Protein AF-A0A1Y2BLH7-F1 (afdb_monomer_lite)

Radius of gyration: 33.35 Å; chains: 1; bounding box: 72×99×75 Å

Organism: NCBI:txid71784

Structure (mmCIF, N/CA/C/O backbone):
data_AF-A0A1Y2BLH7-F1
#
_entry.id   AF-A0A1Y2BLH7-F1
#
loop_
_atom_site.group_PDB
_atom_site.id
_atom_site.type_symbol
_atom_site.label_atom_id
_atom_site.label_alt_id
_atom_site.label_comp_id
_atom_site.label_asym_id
_atom_site.label_entity_id
_atom_site.label_seq_id
_atom_site.pdbx_PDB_ins_code
_atom_site.Cartn_x
_atom_site.Cartn_y
_atom_site.Cartn_z
_atom_site.occupancy
_atom_site.B_iso_or_equiv
_atom_site.auth_seq_id
_atom_site.auth_comp_id
_atom_site.auth_asym_id
_atom_site.auth_atom_id
_atom_site.pdbx_PDB_model_num
ATOM 1 N N . MET A 1 1 ? -7.286 36.499 13.412 1.00 43.69 1 MET A N 1
ATOM 2 C CA . MET A 1 1 ? -6.528 35.939 12.270 1.00 43.69 1 MET A CA 1
ATOM 3 C C . MET A 1 1 ? -6.508 34.423 12.414 1.00 43.69 1 MET A C 1
ATOM 5 O O . MET A 1 1 ? -5.901 33.928 13.351 1.00 43.69 1 MET A O 1
ATOM 9 N N . SER A 1 2 ? -7.272 33.711 11.579 1.00 40.91 2 SER A N 1
ATOM 10 C CA . SER A 1 2 ? -7.462 32.253 11.660 1.00 40.91 2 SER A CA 1
ATOM 11 C C . SER A 1 2 ? -6.261 31.534 11.043 1.00 40.91 2 SER A C 1
ATOM 13 O O . SER A 1 2 ? -5.940 31.765 9.877 1.00 40.91 2 SER A O 1
ATOM 15 N N . THR A 1 3 ? -5.560 30.713 11.823 1.00 46.78 3 THR A N 1
ATOM 16 C CA . THR A 1 3 ? -4.447 29.905 11.320 1.00 46.78 3 THR A CA 1
ATOM 17 C C . THR A 1 3 ? -5.010 28.689 10.580 1.00 46.78 3 THR A C 1
ATOM 19 O O . THR A 1 3 ? -5.785 27.923 11.155 1.00 46.78 3 THR A O 1
ATOM 22 N N . PRO A 1 4 ? -4.659 28.466 9.302 1.00 46.09 4 PRO A N 1
ATOM 23 C CA . PRO A 1 4 ? -5.121 27.279 8.602 1.00 46.09 4 PRO A CA 1
ATOM 24 C C . PRO A 1 4 ? -4.516 26.026 9.249 1.00 46.09 4 PRO A C 1
ATOM 26 O O . PRO A 1 4 ? -3.299 25.863 9.366 1.00 46.09 4 PRO A O 1
ATOM 29 N N . THR A 1 5 ? -5.402 25.135 9.679 1.00 47.59 5 THR A N 1
ATOM 30 C CA . THR A 1 5 ? -5.126 23.840 10.299 1.00 47.59 5 THR A CA 1
ATOM 31 C C . THR A 1 5 ? -4.219 23.001 9.388 1.00 47.59 5 THR A C 1
ATOM 33 O O . THR A 1 5 ? -4.486 22.853 8.193 1.00 47.59 5 THR A O 1
ATOM 36 N N . LYS A 1 6 ? -3.164 22.393 9.957 1.00 50.38 6 LYS A N 1
ATOM 37 C CA . LYS A 1 6 ? -2.120 21.586 9.274 1.00 50.38 6 LYS A CA 1
ATOM 38 C C . LYS A 1 6 ? -2.634 20.499 8.305 1.00 50.38 6 LYS A C 1
ATOM 40 O O . LYS A 1 6 ? -1.870 20.019 7.473 1.00 50.38 6 LYS A O 1
ATOM 45 N N . PHE A 1 7 ? -3.914 20.136 8.362 1.00 49.47 7 PHE A N 1
ATOM 46 C CA . PHE A 1 7 ? -4.555 19.165 7.471 1.00 49.47 7 PHE A CA 1
ATOM 47 C C . PHE A 1 7 ? -4.750 19.654 6.026 1.00 49.47 7 PHE A C 1
ATOM 49 O O . PHE A 1 7 ? -4.761 18.836 5.107 1.00 49.47 7 PHE A O 1
ATOM 56 N N . HIS A 1 8 ? -4.837 20.966 5.780 1.00 42.81 8 HIS A N 1
ATOM 57 C CA . HIS A 1 8 ? -5.024 21.484 4.414 1.00 42.81 8 HIS A CA 1
ATOM 58 C C . HIS A 1 8 ? -3.769 21.369 3.530 1.00 42.81 8 HIS A C 1
ATOM 60 O O . HIS A 1 8 ? -3.881 21.303 2.307 1.00 42.81 8 HIS A O 1
ATOM 66 N N . LEU A 1 9 ? -2.578 21.249 4.127 1.00 42.50 9 LEU A N 1
ATOM 67 C CA . LEU A 1 9 ? -1.305 21.109 3.403 1.00 42.50 9 LEU A CA 1
ATOM 68 C C . LEU A 1 9 ? -1.073 19.710 2.804 1.00 42.50 9 LEU A C 1
ATOM 70 O O . LEU A 1 9 ? -0.203 19.546 1.950 1.00 42.50 9 LEU A O 1
ATOM 74 N N . LEU A 1 10 ? -1.858 18.704 3.206 1.00 49.09 10 LEU A N 1
ATOM 75 C CA . LEU A 1 10 ? -1.817 17.365 2.605 1.00 49.09 10 LEU A CA 1
ATOM 76 C C . LEU A 1 10 ? -2.679 17.274 1.336 1.00 49.09 10 LEU A C 1
ATOM 78 O O . LEU A 1 10 ? -2.347 16.512 0.428 1.00 49.09 10 LEU A O 1
ATOM 82 N N . LYS A 1 11 ? -3.732 18.098 1.222 1.00 47.22 11 LYS A N 1
ATOM 83 C CA . LYS A 1 11 ? -4.627 18.116 0.052 1.00 47.22 11 LYS A CA 1
ATOM 84 C C . LYS A 1 11 ? -3.954 18.667 -1.210 1.00 47.22 11 LYS A C 1
ATOM 86 O O . LYS A 1 11 ? -4.303 18.246 -2.303 1.00 47.22 11 LYS A O 1
ATOM 91 N N . THR A 1 12 ? -2.961 19.550 -1.100 1.00 44.16 12 THR A N 1
ATOM 92 C CA . THR A 1 12 ? -2.381 20.249 -2.267 1.00 44.16 12 THR A CA 1
ATOM 93 C C . THR A 1 12 ? -1.172 19.562 -2.908 1.00 44.16 12 THR A C 1
ATOM 95 O O . THR A 1 12 ? -0.835 19.884 -4.045 1.00 44.16 12 THR A O 1
ATOM 98 N N . ARG A 1 13 ? -0.537 18.574 -2.257 1.00 43.53 13 ARG 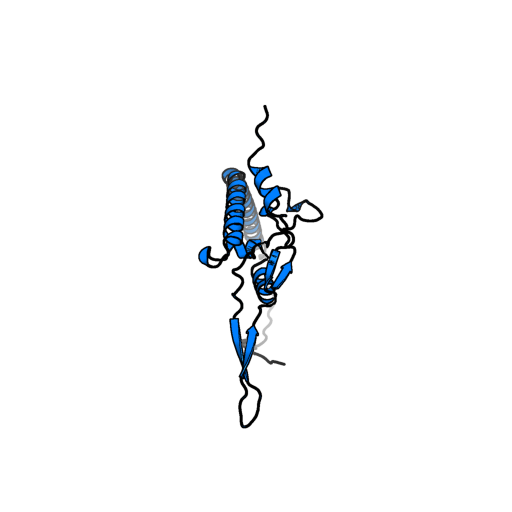A N 1
ATOM 99 C CA . ARG A 1 13 ? 0.593 17.817 -2.848 1.00 43.53 13 ARG A CA 1
ATOM 100 C C . ARG A 1 13 ? 0.248 16.421 -3.364 1.00 43.53 13 ARG A C 1
ATOM 102 O O . ARG A 1 13 ? 1.063 15.843 -4.075 1.00 43.53 13 ARG A O 1
ATOM 109 N N . LEU A 1 14 ? -0.943 15.900 -3.073 1.00 47.66 14 LEU A N 1
ATOM 110 C CA . LEU A 1 14 ? -1.395 14.610 -3.609 1.00 47.66 14 LEU A CA 1
ATOM 111 C C . LEU A 1 14 ? -1.884 14.695 -5.070 1.00 47.66 14 LEU A C 1
ATOM 113 O O . LEU A 1 14 ? -1.959 13.670 -5.738 1.00 47.66 14 LEU A O 1
ATOM 117 N N . PHE A 1 15 ? -2.143 15.903 -5.592 1.00 46.47 15 PHE A N 1
ATOM 118 C CA . PHE A 1 15 ? -2.690 16.123 -6.943 1.00 46.47 15 PHE A CA 1
ATOM 119 C C . PHE A 1 15 ? -1.751 16.878 -7.907 1.00 46.47 15 PHE A C 1
ATOM 121 O O . PHE A 1 15 ? -2.161 17.252 -9.005 1.00 46.47 15 PHE A O 1
ATOM 128 N N . ALA A 1 16 ? -0.484 17.108 -7.542 1.00 40.91 16 ALA A N 1
ATOM 129 C CA . ALA A 1 16 ? 0.470 17.776 -8.430 1.00 40.91 16 ALA A CA 1
ATOM 130 C C . ALA A 1 16 ? 0.890 16.857 -9.597 1.00 40.91 16 ALA A C 1
ATOM 132 O O . ALA A 1 16 ? 1.229 15.690 -9.408 1.00 40.91 16 ALA A O 1
ATOM 133 N N . LYS A 1 17 ? 0.908 17.407 -10.819 1.00 42.06 17 LYS A N 1
ATOM 134 C CA . LYS A 1 17 ? 1.161 16.754 -12.126 1.00 42.06 17 LYS A CA 1
ATOM 135 C C . LYS A 1 17 ? 2.604 16.227 -12.323 1.00 42.06 17 LYS A C 1
ATOM 137 O O . LYS A 1 17 ? 3.076 16.113 -13.450 1.00 42.06 17 LYS A O 1
ATOM 142 N N . GLY A 1 18 ? 3.307 15.880 -11.247 1.00 44.97 18 GLY A N 1
ATOM 143 C CA . GLY A 1 18 ? 4.659 15.327 -11.246 1.00 44.97 18 GLY A CA 1
ATOM 144 C C . GLY A 1 18 ? 4.712 14.049 -10.416 1.00 44.97 18 GLY A C 1
ATOM 145 O O . GLY A 1 18 ? 4.744 14.115 -9.198 1.00 44.97 18 GLY A O 1
ATOM 146 N N . SER A 1 19 ? 4.704 12.895 -11.093 1.00 44.56 19 SER A N 1
ATOM 147 C CA . SER A 1 19 ? 4.956 11.553 -10.544 1.00 44.56 19 SER A CA 1
ATOM 148 C C . SER A 1 19 ? 4.358 11.278 -9.154 1.00 44.56 19 SER A C 1
ATOM 150 O O . SER A 1 19 ? 5.073 11.336 -8.157 1.00 44.56 19 SER A O 1
ATOM 152 N N . THR A 1 20 ? 3.096 10.838 -9.088 1.00 61.59 20 THR A N 1
ATOM 153 C CA . THR A 1 20 ? 2.619 10.097 -7.912 1.00 61.59 20 THR A CA 1
ATOM 154 C C . THR A 1 20 ? 3.562 8.913 -7.683 1.00 61.59 20 THR A C 1
ATOM 156 O O . THR A 1 20 ? 3.687 8.019 -8.522 1.00 61.59 20 THR A O 1
ATOM 159 N N . GLU A 1 21 ? 4.351 8.958 -6.613 1.00 76.06 21 GLU A N 1
ATOM 160 C CA . GLU A 1 21 ? 5.212 7.841 -6.237 1.00 76.06 21 GLU A CA 1
ATOM 161 C C . GLU A 1 21 ? 4.332 6.612 -5.988 1.00 76.06 21 GLU A C 1
ATOM 163 O O . GLU A 1 21 ? 3.225 6.721 -5.460 1.00 76.06 21 GLU A O 1
ATOM 168 N N . GLY A 1 22 ? 4.789 5.434 -6.415 1.00 86.62 22 GLY A N 1
ATOM 169 C CA . GLY A 1 22 ? 4.043 4.212 -6.138 1.00 86.62 22 GLY A CA 1
ATOM 170 C C . GLY A 1 22 ? 4.087 3.865 -4.660 1.00 86.62 22 GLY A C 1
ATOM 171 O O . GLY A 1 22 ? 5.023 4.256 -3.972 1.00 86.62 22 GLY A O 1
ATOM 172 N N . VAL A 1 23 ? 3.095 3.136 -4.153 1.00 90.69 23 VAL A N 1
ATOM 173 C CA . VAL A 1 23 ? 3.055 2.715 -2.737 1.00 90.69 23 VAL A CA 1
ATOM 174 C C . VAL A 1 23 ? 4.139 1.678 -2.439 1.00 90.69 23 VAL A C 1
ATOM 176 O O . VAL A 1 23 ? 4.805 1.724 -1.403 1.00 90.69 23 VAL A O 1
ATOM 179 N N . LEU A 1 24 ? 4.355 0.777 -3.392 1.00 92.12 24 LEU A N 1
ATOM 180 C CA . LEU A 1 24 ? 5.450 -0.179 -3.379 1.00 92.12 24 LEU A CA 1
ATOM 181 C C . LEU A 1 24 ? 6.616 0.334 -4.239 1.00 92.12 24 LEU A C 1
ATOM 183 O O . LEU A 1 24 ? 6.391 1.062 -5.213 1.00 92.12 24 LEU A O 1
ATOM 187 N N . PRO A 1 25 ? 7.868 -0.030 -3.908 1.00 91.81 25 PRO A N 1
ATOM 188 C CA . PRO A 1 25 ? 9.028 0.335 -4.706 1.00 91.81 25 PRO A CA 1
ATOM 189 C C . PRO A 1 25 ? 8.905 -0.187 -6.141 1.00 91.81 25 PRO A C 1
ATOM 191 O O . PRO A 1 25 ? 8.904 -1.392 -6.395 1.00 91.81 25 PRO A O 1
ATOM 194 N N . ILE A 1 26 ? 8.835 0.733 -7.102 1.00 89.94 26 ILE A N 1
ATOM 195 C CA . ILE A 1 26 ? 8.810 0.380 -8.520 1.00 89.94 26 ILE A CA 1
ATOM 196 C C . ILE A 1 26 ? 10.237 -0.016 -8.937 1.00 89.94 26 ILE A C 1
ATOM 198 O O . ILE A 1 26 ? 11.166 0.782 -8.772 1.00 89.94 26 ILE A O 1
ATOM 202 N N . PRO A 1 27 ? 10.449 -1.222 -9.493 1.00 88.62 27 PRO A N 1
ATOM 203 C CA . PRO A 1 27 ? 11.768 -1.658 -9.919 1.00 88.62 27 PRO A CA 1
ATOM 204 C C . PRO A 1 27 ? 12.299 -0.762 -11.040 1.00 88.62 27 PRO A C 1
ATOM 206 O O . PRO A 1 27 ? 11.567 -0.343 -11.940 1.00 88.62 27 PRO A O 1
ATOM 209 N N . ARG A 1 28 ? 13.607 -0.498 -11.003 1.00 89.62 28 ARG A N 1
ATOM 210 C CA . ARG A 1 28 ? 14.288 0.288 -12.037 1.00 89.62 28 ARG A CA 1
ATOM 211 C C . ARG A 1 28 ? 14.251 -0.439 -13.383 1.00 89.62 28 ARG A C 1
ATOM 213 O O . ARG A 1 28 ? 14.265 -1.669 -13.443 1.00 89.62 28 ARG A O 1
ATOM 220 N N . ILE A 1 29 ? 14.248 0.340 -14.465 1.00 91.94 29 ILE A N 1
ATOM 221 C CA . ILE A 1 29 ? 14.358 -0.180 -15.833 1.00 91.94 29 ILE A CA 1
ATOM 222 C C . ILE A 1 29 ? 15.684 -0.932 -15.954 1.00 91.94 29 ILE A C 1
ATOM 224 O O . ILE A 1 29 ? 16.747 -0.361 -15.711 1.00 91.94 29 ILE A O 1
ATOM 228 N N . LYS A 1 30 ? 15.621 -2.205 -16.348 1.00 92.62 30 LYS A N 1
ATOM 229 C CA . LYS A 1 30 ? 16.814 -3.033 -16.545 1.00 92.62 30 LYS A CA 1
ATOM 230 C C . LYS A 1 30 ? 17.263 -2.929 -17.997 1.00 92.62 30 LYS A C 1
ATOM 232 O O . LYS A 1 30 ? 16.460 -3.120 -18.910 1.00 92.62 30 LYS A O 1
ATOM 237 N N . ALA A 1 31 ? 18.533 -2.624 -18.224 1.00 94.38 31 ALA A N 1
ATOM 238 C CA . ALA A 1 31 ? 19.129 -2.745 -19.549 1.00 94.38 31 ALA A CA 1
ATOM 239 C C . ALA A 1 31 ? 19.523 -4.205 -19.799 1.00 94.38 31 ALA A C 1
ATOM 241 O O . ALA A 1 31 ? 19.882 -4.931 -18.876 1.00 94.38 31 ALA A O 1
ATOM 242 N N . GLY A 1 32 ? 19.445 -4.640 -21.049 1.00 94.81 32 GLY A N 1
ATOM 243 C CA . GLY A 1 32 ? 19.911 -5.957 -21.453 1.00 94.81 32 GLY A CA 1
ATOM 244 C C . GLY A 1 32 ? 20.120 -6.018 -22.954 1.00 94.81 32 GLY A C 1
ATOM 245 O O . GLY A 1 32 ? 19.948 -5.026 -23.657 1.00 94.81 32 GLY A O 1
ATOM 246 N N . PHE A 1 33 ? 20.450 -7.199 -23.457 1.00 95.00 33 PHE A N 1
ATOM 247 C CA . PHE A 1 33 ? 20.585 -7.436 -24.889 1.00 95.00 33 PHE A CA 1
ATOM 248 C C . PHE A 1 33 ? 19.522 -8.428 -25.353 1.00 95.00 33 PHE A C 1
ATOM 250 O O . PHE A 1 33 ? 19.113 -9.323 -24.604 1.00 95.00 33 PHE A O 1
ATOM 257 N N . LYS A 1 34 ? 18.994 -8.219 -26.557 1.00 92.62 34 LYS A N 1
ATOM 258 C CA . LYS A 1 34 ? 18.233 -9.219 -27.302 1.00 92.62 34 LYS A CA 1
ATOM 259 C C . LYS A 1 34 ? 19.232 -9.900 -28.226 1.00 92.62 34 LYS A C 1
ATOM 261 O O . LYS A 1 34 ? 19.915 -9.212 -28.979 1.00 92.62 34 LYS A O 1
ATOM 266 N N . THR A 1 35 ? 19.321 -11.217 -28.130 1.00 92.06 35 THR A N 1
ATOM 267 C CA . THR A 1 35 ? 20.153 -12.030 -29.016 1.00 92.06 35 THR A CA 1
ATOM 268 C C . THR A 1 35 ? 19.242 -12.619 -30.081 1.00 92.06 35 THR A C 1
ATOM 270 O O . THR A 1 35 ? 18.218 -13.217 -29.738 1.00 92.06 35 THR A O 1
ATOM 273 N N . ALA A 1 36 ? 19.560 -12.395 -31.355 1.00 87.81 36 ALA A N 1
ATOM 274 C CA . ALA A 1 36 ? 18.886 -13.094 -32.444 1.00 87.81 36 ALA A CA 1
ATOM 275 C C . ALA A 1 36 ? 19.246 -14.591 -32.406 1.00 87.81 36 ALA A C 1
ATOM 277 O O . ALA A 1 36 ? 20.346 -14.948 -31.987 1.00 87.81 36 ALA A O 1
ATOM 278 N N . ARG A 1 37 ? 18.311 -15.464 -32.800 1.00 86.38 37 ARG A N 1
ATOM 279 C CA . ARG A 1 37 ? 18.594 -16.900 -32.954 1.00 86.38 37 ARG A CA 1
ATOM 280 C C . ARG A 1 37 ? 19.317 -17.110 -34.291 1.00 86.38 37 ARG A C 1
ATOM 282 O O . ARG A 1 37 ? 18.825 -16.612 -35.298 1.00 86.38 37 ARG A O 1
ATOM 289 N N . GLY A 1 38 ? 20.452 -17.809 -34.281 1.00 83.75 38 GLY A N 1
ATOM 290 C CA . GLY A 1 38 ? 21.260 -18.131 -35.466 1.00 83.75 38 GLY A CA 1
ATOM 291 C C . GLY A 1 38 ? 22.732 -18.393 -35.119 1.00 83.75 38 GLY A C 1
ATOM 292 O O . GLY A 1 38 ? 23.136 -18.162 -33.977 1.00 83.75 38 GLY A O 1
ATOM 293 N N . ASP A 1 39 ? 23.515 -18.836 -36.107 1.00 78.25 39 ASP A N 1
ATOM 294 C CA . ASP A 1 39 ? 24.926 -19.247 -35.948 1.00 78.25 39 ASP A CA 1
ATOM 295 C C . ASP A 1 39 ? 25.856 -18.089 -35.546 1.00 78.25 39 ASP A C 1
ATOM 297 O O . ASP A 1 39 ? 26.844 -18.283 -34.840 1.00 78.25 39 ASP A O 1
ATOM 301 N N . PHE A 1 40 ? 25.492 -16.856 -35.918 1.00 83.88 40 PHE A N 1
ATOM 302 C CA . PHE A 1 40 ? 26.171 -15.625 -35.508 1.00 83.88 40 PHE A CA 1
ATOM 303 C C . PHE A 1 40 ? 25.230 -14.762 -34.649 1.00 83.88 40 PHE A C 1
ATOM 305 O O . PHE A 1 40 ? 24.424 -13.993 -35.182 1.00 83.88 40 PHE A O 1
ATOM 312 N N . PRO A 1 41 ? 25.286 -14.866 -33.309 1.00 85.62 41 PRO A N 1
ATOM 313 C CA . PRO A 1 41 ? 24.353 -14.175 -32.424 1.00 85.62 41 PRO A CA 1
ATOM 314 C C . PRO A 1 41 ? 24.603 -12.659 -32.390 1.00 85.62 41 PRO A C 1
ATOM 316 O O . PRO A 1 41 ? 25.388 -12.149 -31.587 1.00 85.62 41 PRO A O 1
ATOM 319 N N . ILE A 1 42 ? 23.875 -11.907 -33.221 1.00 93.00 42 ILE A N 1
ATOM 320 C CA . ILE A 1 42 ? 23.868 -10.439 -33.184 1.00 93.00 42 ILE A CA 1
ATOM 321 C C . ILE A 1 42 ? 23.150 -9.973 -31.910 1.00 93.00 42 ILE A C 1
ATOM 323 O O . ILE A 1 42 ? 21.994 -10.328 -31.649 1.00 93.00 42 ILE A O 1
ATOM 327 N N . LYS A 1 43 ? 23.845 -9.165 -31.099 1.00 94.69 43 LYS A N 1
ATOM 328 C CA . LYS A 1 43 ? 23.322 -8.595 -29.850 1.00 94.69 43 LYS A CA 1
ATOM 329 C C . LYS A 1 43 ? 22.824 -7.170 -30.077 1.00 94.69 43 LYS A C 1
ATOM 331 O O . LYS A 1 43 ? 23.604 -6.272 -30.376 1.00 94.69 43 LYS A O 1
ATOM 336 N N . THR A 1 44 ? 21.543 -6.929 -29.820 1.00 95.19 44 THR A N 1
ATOM 337 C CA . THR A 1 44 ? 20.944 -5.584 -29.867 1.00 95.19 44 THR A CA 1
ATOM 338 C C . THR A 1 44 ? 20.612 -5.105 -28.458 1.00 95.19 44 THR A C 1
ATOM 340 O O . THR A 1 44 ? 20.007 -5.841 -27.675 1.00 95.19 44 THR A O 1
ATOM 343 N N . LYS A 1 45 ? 20.983 -3.866 -28.109 1.00 95.25 45 LYS A N 1
ATOM 344 C CA . LYS A 1 45 ? 20.612 -3.257 -26.819 1.00 95.25 45 LYS A CA 1
ATOM 345 C C . LYS A 1 45 ? 19.085 -3.177 -26.699 1.00 95.25 45 LYS A C 1
ATOM 347 O O . LYS A 1 45 ? 18.407 -2.725 -27.614 1.00 95.25 45 LYS A O 1
ATOM 352 N N . ARG A 1 46 ? 18.542 -3.563 -25.545 1.00 94.44 46 ARG A N 1
ATOM 353 C CA . ARG A 1 46 ? 17.125 -3.413 -25.181 1.00 94.44 46 ARG A CA 1
ATOM 354 C C . ARG A 1 46 ? 16.970 -2.924 -23.744 1.00 94.44 46 ARG A C 1
ATOM 356 O O . ARG A 1 46 ? 17.890 -3.007 -22.931 1.00 94.44 46 ARG A O 1
ATOM 363 N N . LYS A 1 47 ? 15.776 -2.432 -23.422 1.00 95.12 47 LYS A N 1
ATOM 364 C CA . LYS A 1 47 ? 15.383 -2.027 -22.069 1.00 95.12 47 LYS A CA 1
ATOM 365 C C . LYS A 1 47 ? 14.140 -2.808 -21.655 1.00 95.12 47 LYS A C 1
ATOM 367 O O . LYS A 1 47 ? 13.174 -2.859 -22.407 1.00 95.12 47 LYS A O 1
ATOM 372 N N . TYR A 1 48 ? 14.159 -3.377 -20.458 1.00 93.50 48 TYR A N 1
ATOM 373 C CA . TYR A 1 48 ? 13.009 -4.017 -19.834 1.00 93.50 48 TYR A CA 1
ATOM 374 C C . TYR A 1 48 ? 12.324 -3.023 -18.910 1.00 93.50 48 TYR A C 1
ATOM 376 O O . TYR A 1 48 ? 12.883 -2.618 -17.885 1.00 93.50 48 TYR A O 1
ATOM 384 N N . ARG A 1 49 ? 11.117 -2.613 -19.296 1.00 91.94 49 ARG A N 1
ATOM 385 C CA . ARG A 1 49 ? 10.274 -1.720 -18.506 1.00 91.94 49 ARG A CA 1
ATOM 386 C C . ARG A 1 49 ? 9.228 -2.553 -17.762 1.00 91.94 49 ARG A C 1
ATOM 388 O O . ARG A 1 49 ? 8.584 -3.380 -18.403 1.00 91.94 49 ARG A O 1
ATOM 395 N N . PRO A 1 50 ? 9.059 -2.369 -16.443 1.00 91.25 50 PRO A N 1
ATOM 396 C CA . PRO A 1 50 ? 7.937 -2.978 -15.741 1.00 91.25 50 PRO A CA 1
ATOM 397 C C . PRO A 1 50 ? 6.618 -2.382 -16.249 1.00 91.25 50 PRO A C 1
ATOM 399 O O . PRO A 1 50 ? 6.564 -1.197 -16.584 1.00 91.25 50 PRO A O 1
ATOM 402 N N . HIS A 1 51 ? 5.562 -3.194 -16.280 1.00 93.06 51 HIS A N 1
ATOM 403 C CA . HIS A 1 51 ? 4.227 -2.721 -16.627 1.00 93.06 51 HIS A CA 1
ATOM 404 C C . HIS A 1 51 ? 3.638 -1.951 -15.440 1.00 93.06 51 HIS A C 1
ATOM 406 O O . HIS A 1 51 ? 3.384 -2.548 -14.393 1.00 93.06 51 HIS A O 1
ATOM 412 N N . ILE A 1 52 ? 3.516 -0.628 -15.580 1.00 91.62 52 ILE A N 1
ATOM 413 C CA . ILE A 1 52 ? 3.057 0.285 -14.529 1.00 91.62 52 ILE A CA 1
ATOM 414 C C . ILE A 1 52 ? 1.772 0.950 -14.999 1.00 91.62 52 ILE A C 1
ATOM 416 O O . ILE A 1 52 ? 1.764 1.585 -16.051 1.00 91.62 52 ILE A O 1
ATOM 420 N N . GLU A 1 53 ? 0.751 0.892 -14.158 1.00 91.88 53 GLU A N 1
ATOM 421 C CA . GLU A 1 53 ? -0.545 1.521 -14.385 1.00 91.88 53 GLU A CA 1
ATOM 422 C C . GLU A 1 53 ? -0.951 2.352 -13.161 1.00 91.88 53 GLU A C 1
ATOM 424 O O . GLU A 1 53 ? -0.257 2.371 -12.133 1.00 91.88 53 GLU A O 1
ATOM 429 N N . ARG A 1 54 ? -2.036 3.115 -13.304 1.00 91.69 54 ARG A N 1
ATOM 430 C CA . ARG A 1 54 ? -2.624 3.920 -12.232 1.00 91.69 54 ARG A CA 1
ATOM 431 C C . ARG A 1 54 ? -3.925 3.274 -11.798 1.00 91.69 54 ARG A C 1
ATOM 433 O O . ARG A 1 54 ? -4.770 3.009 -12.642 1.00 91.69 54 ARG A O 1
ATOM 440 N N . PHE A 1 55 ? -4.066 3.086 -10.496 1.00 90.69 55 PHE A N 1
ATOM 441 C CA . PHE A 1 55 ? -5.250 2.492 -9.896 1.00 90.69 55 PHE A CA 1
ATOM 442 C C . PHE A 1 55 ? -5.808 3.421 -8.829 1.00 90.69 55 PHE A C 1
ATOM 444 O O . PHE A 1 55 ? -5.049 4.060 -8.090 1.00 90.69 55 PHE A O 1
ATOM 451 N N . ASP A 1 56 ? -7.131 3.457 -8.758 1.00 91.19 56 ASP A N 1
ATOM 452 C CA . ASP A 1 56 ? -7.872 4.148 -7.716 1.00 91.19 56 ASP A CA 1
ATOM 453 C C . ASP A 1 56 ? -8.245 3.115 -6.653 1.00 91.19 56 ASP A C 1
ATOM 455 O O . ASP A 1 56 ? -8.829 2.080 -6.972 1.00 91.19 56 ASP A O 1
ATOM 459 N N . TRP A 1 57 ? -7.859 3.364 -5.400 1.00 91.19 57 TRP A N 1
ATOM 460 C CA . TRP A 1 57 ? -8.064 2.406 -4.311 1.00 91.19 57 TRP A CA 1
ATOM 461 C C . TRP A 1 57 ? -9.064 2.932 -3.292 1.00 91.19 57 TRP A C 1
ATOM 463 O O . TRP A 1 57 ? -8.856 4.044 -2.797 1.00 91.19 57 TRP A O 1
ATOM 473 N N . PRO A 1 58 ? -10.099 2.148 -2.937 1.00 91.50 58 PRO A N 1
ATOM 474 C CA . PRO A 1 58 ? -10.972 2.483 -1.824 1.00 91.50 58 PRO A CA 1
ATOM 475 C C . PRO A 1 58 ? -10.183 2.493 -0.518 1.00 91.50 58 PRO A C 1
ATOM 477 O O . PRO A 1 58 ? -9.264 1.690 -0.322 1.00 91.50 58 PRO A O 1
ATOM 480 N N . VAL A 1 59 ? -10.544 3.424 0.356 1.00 90.06 59 VAL A N 1
ATOM 481 C CA . VAL A 1 59 ? -9.964 3.562 1.688 1.00 90.06 59 VAL A CA 1
ATOM 482 C C . VAL A 1 59 ? -11.060 3.686 2.728 1.00 90.06 59 VAL A C 1
ATOM 484 O O . VAL A 1 59 ? -12.051 4.371 2.498 1.00 90.06 59 VAL A O 1
ATOM 487 N N . THR A 1 60 ? -10.872 3.039 3.874 1.00 90.56 60 THR A N 1
ATOM 488 C CA . THR A 1 60 ? -11.790 3.138 5.008 1.00 90.56 60 THR A CA 1
ATOM 489 C C . THR A 1 60 ? -11.141 3.985 6.090 1.00 90.56 60 THR A C 1
ATOM 491 O O . THR A 1 60 ? -11.560 5.114 6.321 1.00 90.56 60 THR A O 1
ATOM 494 N N . VAL A 1 61 ? -10.032 3.523 6.665 1.00 88.81 61 VAL A N 1
ATOM 495 C CA . VAL A 1 61 ? -9.358 4.208 7.778 1.00 88.81 61 VAL A CA 1
ATOM 496 C C . VAL A 1 61 ? -8.854 5.586 7.353 1.00 88.81 61 VAL A C 1
ATOM 498 O O . VAL A 1 61 ? -9.106 6.578 8.036 1.00 88.81 61 VAL A O 1
ATOM 501 N N . LEU A 1 62 ? -8.206 5.669 6.186 1.00 86.69 62 LEU A N 1
ATOM 502 C CA . LEU A 1 62 ? -7.715 6.928 5.619 1.00 86.69 62 LEU A CA 1
ATOM 503 C C . LEU A 1 62 ? -8.832 7.901 5.248 1.00 86.69 62 LEU A C 1
ATOM 505 O O . LEU A 1 62 ? -8.585 9.108 5.198 1.00 86.69 62 LEU A O 1
ATOM 509 N N . GLY A 1 63 ? -10.046 7.398 5.021 1.00 82.94 63 GLY A N 1
ATOM 510 C CA . GLY A 1 63 ? -11.224 8.217 4.758 1.00 82.94 63 GLY A CA 1
ATOM 511 C C . GLY A 1 63 ? -11.749 8.964 5.990 1.00 82.94 63 GLY A C 1
ATOM 512 O O . GLY A 1 63 ? -12.479 9.938 5.820 1.00 82.94 63 GLY A O 1
ATOM 513 N N . GLY A 1 64 ? -11.341 8.572 7.205 1.00 80.94 64 GLY A N 1
ATOM 514 C CA . GLY A 1 64 ? -11.846 9.126 8.466 1.00 80.94 64 GLY A CA 1
ATOM 515 C C . GLY A 1 64 ? -13.016 8.330 9.053 1.00 80.94 64 GLY A C 1
ATOM 516 O O . GLY A 1 64 ? -13.378 7.279 8.535 1.00 80.94 64 GLY A O 1
ATOM 517 N N . GLU A 1 65 ? -13.588 8.826 10.153 1.00 76.50 65 GLU A N 1
ATOM 518 C CA . GLU A 1 65 ? -14.674 8.158 10.896 1.00 76.50 65 GLU A CA 1
ATOM 519 C C . GLU A 1 65 ? -15.908 7.901 10.018 1.00 76.50 65 GLU A C 1
ATOM 521 O O . GLU A 1 65 ? -16.426 6.789 9.997 1.00 76.50 65 GLU A O 1
ATOM 526 N N . ASP A 1 66 ? -16.279 8.873 9.182 1.00 78.06 66 ASP A N 1
ATOM 527 C CA . ASP A 1 66 ? -17.466 8.794 8.319 1.00 78.06 66 ASP A CA 1
ATOM 528 C C . ASP A 1 66 ? -17.222 8.041 6.995 1.00 78.06 66 ASP A C 1
ATOM 530 O O . ASP A 1 66 ? -18.050 8.081 6.085 1.00 78.06 66 ASP A O 1
ATOM 534 N N . ALA A 1 67 ? -16.058 7.413 6.807 1.00 79.50 67 ALA A N 1
ATOM 535 C CA . ALA A 1 67 ? -15.679 6.841 5.512 1.00 79.50 67 ALA A CA 1
ATOM 536 C C . ALA A 1 67 ? -16.565 5.671 5.071 1.00 79.50 67 ALA A C 1
ATOM 538 O O . ALA A 1 67 ? -16.738 5.455 3.872 1.00 79.50 67 ALA A O 1
ATOM 539 N N . LEU A 1 68 ? -17.091 4.906 6.030 1.00 78.06 68 LEU A N 1
ATOM 540 C CA . LEU A 1 68 ? -17.941 3.745 5.759 1.00 78.06 68 LEU A CA 1
ATOM 541 C C . LEU A 1 68 ? -19.350 4.149 5.312 1.00 78.06 68 LEU A C 1
ATOM 543 O O . LEU A 1 68 ? -19.963 3.422 4.533 1.00 78.06 68 LEU A O 1
ATOM 547 N N . ASP A 1 69 ? -19.818 5.318 5.747 1.00 82.69 69 ASP A N 1
ATOM 548 C CA . ASP A 1 69 ? -21.167 5.814 5.462 1.00 82.69 69 ASP A CA 1
ATOM 549 C C . ASP A 1 69 ? -21.222 6.672 4.185 1.00 82.69 69 ASP A C 1
ATOM 551 O O . ASP A 1 69 ? -22.296 6.981 3.663 1.00 82.69 69 ASP A O 1
ATOM 555 N N . GLN A 1 70 ? -20.063 7.050 3.637 1.00 79.38 70 GLN A N 1
ATOM 556 C CA . GLN A 1 70 ? -19.970 7.831 2.407 1.00 79.38 70 GLN A CA 1
ATOM 557 C C . GLN A 1 70 ? -20.188 6.964 1.160 1.00 79.38 70 GLN A C 1
ATOM 559 O O . GLN A 1 70 ? -19.436 6.029 0.882 1.00 79.38 70 GLN A O 1
ATOM 564 N N . VAL A 1 71 ? -21.177 7.344 0.344 1.00 82.06 71 VAL A N 1
ATOM 565 C CA . VAL A 1 71 ? -21.392 6.806 -1.007 1.00 82.06 71 VAL A CA 1
ATOM 566 C C . VAL A 1 71 ? -21.261 7.952 -2.021 1.00 82.06 71 VAL A C 1
ATOM 568 O O . VAL A 1 71 ? -22.087 8.865 -2.007 1.00 82.06 71 VAL A O 1
ATOM 571 N N . PRO A 1 72 ? -20.256 7.939 -2.919 1.00 80.62 72 PRO A N 1
ATOM 572 C CA . PRO A 1 72 ? -19.250 6.893 -3.112 1.00 80.62 72 PRO A CA 1
ATOM 573 C C . PRO A 1 72 ? -18.180 6.873 -2.008 1.00 80.62 72 PRO A C 1
ATOM 575 O O . PRO A 1 72 ? -17.787 7.921 -1.499 1.00 80.62 72 PRO A O 1
ATOM 578 N N . MET A 1 73 ? -17.670 5.673 -1.705 1.00 84.38 73 MET A N 1
ATOM 579 C CA . MET A 1 73 ? -16.598 5.474 -0.725 1.00 84.38 73 MET A CA 1
ATOM 580 C C . MET A 1 73 ? -15.370 6.319 -1.096 1.00 84.38 73 MET A C 1
ATOM 582 O O . MET A 1 73 ? -15.023 6.393 -2.283 1.00 84.38 73 MET A O 1
ATOM 586 N N . PRO A 1 74 ? -14.682 6.943 -0.124 1.00 87.81 74 PRO A N 1
ATOM 587 C CA . PRO A 1 74 ? -13.474 7.699 -0.406 1.00 87.81 74 PRO A CA 1
ATOM 588 C C . PRO A 1 74 ? -12.402 6.811 -1.049 1.00 87.81 74 PRO A C 1
ATOM 590 O O . PRO A 1 74 ? -12.189 5.657 -0.675 1.00 87.81 74 PRO A O 1
ATOM 593 N N . GLN A 1 75 ? -11.715 7.367 -2.048 1.00 89.56 75 GLN A N 1
ATOM 594 C CA . GLN A 1 75 ? -10.686 6.666 -2.814 1.00 89.56 75 GLN A CA 1
ATOM 595 C C . GLN A 1 75 ? -9.411 7.496 -2.923 1.00 89.56 75 GLN A C 1
ATOM 597 O O . GLN A 1 75 ? -9.449 8.707 -3.166 1.00 89.56 75 GLN A O 1
ATOM 602 N N . ILE A 1 76 ? -8.262 6.827 -2.834 1.00 88.31 76 ILE A N 1
ATOM 603 C CA . ILE A 1 76 ? -6.979 7.411 -3.222 1.00 88.31 76 ILE A CA 1
ATOM 604 C C . ILE A 1 76 ? -6.834 7.254 -4.731 1.00 88.31 76 ILE A C 1
ATOM 606 O O . ILE A 1 76 ? -6.671 6.143 -5.237 1.00 88.31 76 ILE A O 1
ATOM 610 N N . LYS A 1 77 ? -6.871 8.382 -5.441 1.00 88.31 77 LYS A N 1
ATOM 61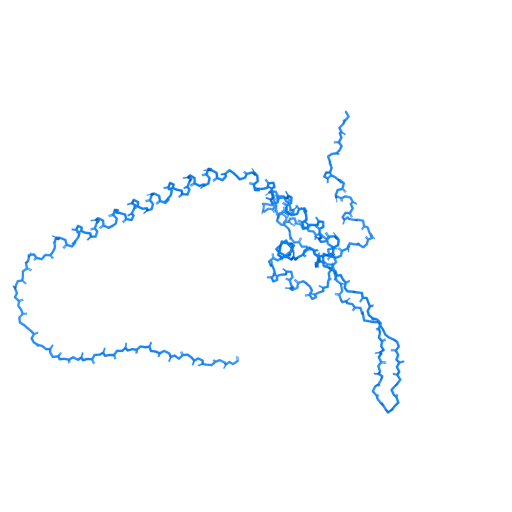1 C CA . LYS A 1 77 ? -6.829 8.416 -6.904 1.00 88.31 77 LYS A CA 1
ATOM 612 C C . LYS A 1 77 ? -5.408 8.341 -7.459 1.00 88.31 77 LYS A C 1
ATOM 614 O O . LYS A 1 77 ? -4.487 8.982 -6.951 1.00 88.31 77 LYS A O 1
ATOM 619 N N . GLY A 1 78 ? -5.247 7.629 -8.569 1.00 85.62 78 GLY A N 1
ATOM 620 C CA . GLY A 1 78 ? -4.076 7.694 -9.436 1.00 85.62 78 GLY A CA 1
ATOM 621 C C . GLY A 1 78 ? -2.803 7.097 -8.839 1.00 85.62 78 GLY A C 1
ATOM 622 O O . GLY A 1 78 ? -1.700 7.567 -9.157 1.00 85.62 78 GLY A O 1
ATOM 623 N N . VAL A 1 79 ? -2.930 6.075 -7.987 1.00 89.12 79 VAL A N 1
ATOM 624 C CA . VAL A 1 79 ? -1.784 5.411 -7.360 1.00 89.12 79 VAL A CA 1
ATOM 625 C C . VAL A 1 79 ? -1.037 4.595 -8.406 1.00 89.12 79 VAL A C 1
ATOM 627 O O . VAL A 1 79 ? -1.579 3.664 -8.999 1.00 89.12 79 VAL A O 1
ATOM 630 N N . ARG A 1 80 ? 0.236 4.931 -8.632 1.00 90.88 80 ARG A N 1
ATOM 631 C CA . ARG A 1 80 ? 1.086 4.199 -9.575 1.00 90.88 80 ARG A CA 1
ATOM 632 C C . ARG A 1 80 ? 1.545 2.880 -8.973 1.00 90.88 80 ARG A C 1
ATOM 634 O O . ARG A 1 80 ? 2.125 2.854 -7.893 1.00 90.88 80 ARG A O 1
ATOM 641 N N . MET A 1 81 ? 1.363 1.785 -9.694 1.00 91.44 81 MET A N 1
ATOM 642 C CA . MET A 1 81 ? 1.844 0.474 -9.258 1.00 91.44 81 MET A CA 1
ATOM 643 C C . MET A 1 81 ? 2.061 -0.459 -10.431 1.00 91.44 81 MET A C 1
ATOM 645 O O . MET A 1 81 ? 1.603 -0.206 -11.545 1.00 91.44 81 MET A O 1
ATOM 649 N N . ARG A 1 82 ? 2.795 -1.545 -10.182 1.00 93.69 82 ARG A N 1
ATOM 650 C CA . ARG A 1 82 ? 2.877 -2.617 -11.165 1.00 93.69 82 ARG A CA 1
ATOM 651 C C . ARG A 1 82 ? 1.583 -3.405 -11.155 1.00 93.69 82 ARG A C 1
ATOM 653 O O . ARG A 1 82 ? 1.065 -3.709 -10.086 1.00 93.69 82 ARG A O 1
ATOM 660 N N . VAL A 1 83 ? 1.155 -3.857 -12.325 1.00 92.06 83 VAL A N 1
ATOM 661 C CA . VAL A 1 83 ? -0.024 -4.731 -12.449 1.00 92.06 83 VAL A CA 1
ATOM 662 C C . VAL A 1 83 ? 0.126 -6.013 -11.614 1.00 92.06 83 VAL A C 1
ATOM 664 O O . VAL A 1 83 ? -0.830 -6.490 -11.015 1.00 92.06 83 VAL A O 1
ATOM 667 N N . GLY A 1 84 ? 1.348 -6.545 -11.485 1.00 91.62 84 GLY A N 1
ATOM 668 C CA . GLY A 1 84 ? 1.614 -7.698 -10.615 1.00 91.62 84 GLY A CA 1
ATOM 669 C C . GLY A 1 84 ? 1.428 -7.416 -9.118 1.00 91.62 84 GLY A C 1
ATOM 670 O O . GLY A 1 84 ? 1.094 -8.330 -8.370 1.00 91.62 84 GLY A O 1
ATOM 671 N N . ASP A 1 85 ? 1.607 -6.166 -8.685 1.00 92.94 85 ASP A N 1
ATOM 672 C CA . ASP A 1 85 ? 1.449 -5.778 -7.281 1.00 92.94 85 ASP A CA 1
ATOM 673 C C . ASP A 1 85 ? -0.028 -5.612 -6.895 1.00 92.94 85 ASP A C 1
ATOM 675 O O . ASP A 1 85 ? -0.369 -5.818 -5.734 1.00 92.94 85 ASP A O 1
ATOM 679 N N . VAL A 1 86 ? -0.913 -5.318 -7.856 1.00 93.81 86 VAL A N 1
ATOM 680 C CA . VAL A 1 86 ? -2.370 -5.209 -7.642 1.00 93.81 86 VAL A CA 1
ATOM 681 C C . VAL A 1 86 ? -2.914 -6.482 -6.996 1.00 93.81 86 VAL A C 1
ATOM 683 O O . VAL A 1 86 ? -3.516 -6.429 -5.929 1.00 93.81 86 VAL A O 1
ATOM 686 N N . LYS A 1 87 ? -2.576 -7.648 -7.559 1.00 93.06 87 LYS A N 1
ATOM 687 C CA . LYS A 1 87 ? -2.993 -8.957 -7.027 1.00 93.06 87 LYS A CA 1
ATOM 688 C C . LYS A 1 87 ? -2.474 -9.221 -5.612 1.00 93.06 87 LYS A C 1
ATOM 690 O O . LYS A 1 87 ? -3.106 -9.922 -4.826 1.00 93.06 87 LYS A O 1
ATOM 695 N N . VAL A 1 88 ? -1.293 -8.695 -5.285 1.00 92.88 88 VAL A N 1
ATOM 696 C CA . VAL A 1 88 ? -0.704 -8.825 -3.943 1.00 92.88 88 VAL A CA 1
ATOM 697 C C . VAL A 1 88 ? -1.452 -7.945 -2.946 1.00 92.88 88 VAL A C 1
ATOM 699 O O . VAL A 1 88 ? -1.672 -8.368 -1.814 1.00 92.88 88 VAL A O 1
ATOM 702 N N . ILE A 1 89 ? -1.843 -6.742 -3.365 1.00 94.44 89 ILE A N 1
ATOM 703 C CA . ILE A 1 89 ? -2.633 -5.807 -2.563 1.00 94.44 89 ILE A CA 1
ATOM 704 C C . ILE A 1 89 ? -4.019 -6.398 -2.287 1.00 94.44 89 ILE A C 1
ATOM 706 O O . ILE A 1 89 ? -4.420 -6.479 -1.131 1.00 94.44 89 ILE A O 1
ATOM 710 N N . GLU A 1 90 ? -4.705 -6.901 -3.312 1.00 93.88 90 GLU A N 1
ATOM 711 C CA . GLU A 1 90 ? -6.015 -7.553 -3.169 1.00 93.88 90 GLU A CA 1
ATOM 712 C C . GLU A 1 90 ? -5.955 -8.742 -2.206 1.00 93.88 90 GLU A C 1
ATOM 714 O O . GLU A 1 90 ? -6.745 -8.821 -1.269 1.00 93.88 90 GLU A O 1
ATOM 719 N N . ARG A 1 91 ? -4.948 -9.615 -2.351 1.00 95.19 91 ARG A N 1
ATOM 720 C CA . ARG A 1 91 ? -4.745 -10.758 -1.445 1.00 95.19 91 ARG A CA 1
ATOM 721 C C . ARG A 1 91 ? -4.540 -10.338 0.013 1.00 95.19 91 ARG A C 1
ATOM 723 O O . ARG A 1 91 ? -4.883 -11.088 0.918 1.00 95.19 91 ARG A O 1
ATOM 730 N N . LYS A 1 92 ? -3.957 -9.163 0.247 1.00 94.44 92 LYS A N 1
ATOM 731 C CA . LYS A 1 92 ? -3.723 -8.608 1.588 1.00 94.44 92 LYS A CA 1
ATOM 732 C C . LYS A 1 92 ? -4.930 -7.842 2.146 1.00 94.44 92 LYS A C 1
ATOM 734 O O . LYS A 1 92 ? -4.784 -7.176 3.167 1.00 94.44 92 LYS A O 1
ATOM 739 N N . GLY A 1 93 ? -6.093 -7.928 1.497 1.00 93.56 93 GLY A N 1
ATOM 740 C CA . GLY A 1 93 ? -7.302 -7.222 1.919 1.00 93.56 93 GLY A CA 1
ATOM 741 C C . GLY A 1 93 ? -7.323 -5.757 1.484 1.00 93.56 93 GLY A C 1
ATOM 742 O O . GLY A 1 93 ? -7.854 -4.909 2.192 1.00 93.56 93 GLY A O 1
ATOM 743 N N . GLY A 1 94 ? -6.709 -5.438 0.342 1.00 94.44 94 GLY A N 1
ATOM 744 C CA . GLY A 1 94 ? -6.684 -4.090 -0.216 1.00 94.44 94 GLY A CA 1
ATOM 745 C C . GLY A 1 94 ? -5.490 -3.251 0.239 1.00 94.44 94 GLY A C 1
ATOM 746 O O . GLY A 1 94 ? -4.529 -3.733 0.849 1.00 94.44 94 GLY A O 1
ATOM 747 N N . LEU A 1 95 ? -5.525 -1.965 -0.117 1.00 94.00 95 LEU A N 1
ATOM 748 C CA . LEU A 1 95 ? -4.390 -1.057 0.056 1.00 94.00 95 LEU A CA 1
ATOM 749 C C . LEU A 1 95 ? -4.016 -0.868 1.531 1.00 94.00 95 LEU A C 1
ATOM 751 O O . LEU A 1 95 ? -2.839 -0.934 1.886 1.00 94.00 95 LEU A O 1
ATOM 755 N N . GLU A 1 96 ? -5.006 -0.660 2.392 1.00 93.31 96 GLU A N 1
ATOM 756 C CA . GLU A 1 96 ? -4.787 -0.400 3.816 1.00 93.31 96 GLU A CA 1
ATOM 757 C C . GLU A 1 96 ? -4.330 -1.660 4.556 1.00 93.31 96 GLU A C 1
ATOM 759 O O . GLU A 1 96 ? -3.342 -1.610 5.291 1.00 93.31 96 GLU A O 1
ATOM 764 N N . GLY A 1 97 ? -4.939 -2.816 4.268 1.00 95.19 97 GLY A N 1
ATOM 765 C CA . GLY A 1 97 ? -4.486 -4.112 4.785 1.00 95.19 97 GLY A CA 1
ATOM 766 C C . GLY A 1 97 ? -3.042 -4.421 4.380 1.00 95.19 97 GLY A C 1
ATOM 767 O O . GLY A 1 97 ? -2.221 -4.864 5.194 1.00 95.19 97 GLY A O 1
ATOM 768 N N . MET A 1 98 ? -2.664 -4.077 3.145 1.00 95.75 98 MET A N 1
ATOM 769 C CA . MET A 1 98 ? -1.278 -4.167 2.700 1.00 95.75 98 MET A CA 1
ATOM 770 C C . MET A 1 98 ? -0.354 -3.214 3.476 1.00 95.75 98 MET A C 1
ATOM 772 O O . MET A 1 98 ? 0.749 -3.624 3.843 1.00 95.75 98 MET A O 1
ATOM 776 N N . LEU A 1 99 ? -0.767 -1.975 3.757 1.00 95.06 99 LEU A N 1
ATOM 777 C CA . LEU A 1 99 ? 0.055 -0.994 4.482 1.00 95.06 99 LEU A CA 1
ATOM 778 C C . LEU A 1 99 ? 0.286 -1.391 5.944 1.00 95.06 99 LEU A C 1
ATOM 780 O O . LEU A 1 99 ? 1.383 -1.178 6.463 1.00 95.06 99 LEU A O 1
ATOM 784 N N . VAL A 1 100 ? -0.712 -2.002 6.583 1.00 95.31 100 VAL A N 1
ATOM 785 C CA . VAL A 1 100 ? -0.619 -2.489 7.966 1.00 95.31 100 VAL A CA 1
ATOM 786 C C . VAL A 1 100 ? 0.265 -3.738 8.055 1.00 95.31 100 VAL A C 1
ATOM 788 O O . VAL A 1 100 ? 1.165 -3.794 8.894 1.00 95.31 100 VAL A O 1
ATOM 791 N N . SER A 1 101 ? 0.062 -4.711 7.160 1.00 94.94 101 SER A N 1
ATOM 792 C CA . SER A 1 101 ? 0.751 -6.015 7.195 1.00 94.94 101 SER A CA 1
ATOM 793 C C . SER A 1 101 ? 2.211 -5.983 6.728 1.00 94.94 101 SER A C 1
ATOM 795 O O . SER A 1 101 ? 3.012 -6.848 7.083 1.00 94.94 101 SER A O 1
ATOM 797 N N . THR A 1 102 ? 2.580 -5.018 5.888 1.00 94.44 102 THR A N 1
ATOM 798 C CA . THR A 1 102 ? 3.887 -5.000 5.216 1.00 94.44 102 THR A CA 1
ATOM 799 C C . THR A 1 102 ? 4.950 -4.307 6.073 1.00 94.44 102 THR A C 1
ATOM 801 O O . THR A 1 102 ? 4.668 -3.344 6.780 1.00 94.44 102 THR A O 1
ATOM 804 N N . ARG A 1 103 ? 6.213 -4.754 6.016 1.00 94.81 103 ARG A N 1
ATOM 805 C CA . ARG A 1 103 ? 7.329 -4.100 6.731 1.00 94.81 103 ARG A CA 1
ATOM 806 C C . ARG A 1 103 ? 7.600 -2.693 6.169 1.00 94.81 103 ARG A C 1
ATOM 808 O O . ARG A 1 103 ? 7.404 -2.473 4.971 1.00 94.81 103 ARG A O 1
ATOM 815 N N . PRO A 1 104 ? 8.052 -1.727 6.988 1.00 92.81 104 PRO A N 1
ATOM 816 C CA . PRO A 1 104 ? 8.212 -0.341 6.539 1.00 92.81 104 PRO A CA 1
ATOM 817 C C . PRO A 1 104 ? 9.308 -0.192 5.474 1.00 92.81 104 PRO A C 1
ATOM 819 O O . PRO A 1 104 ? 9.168 0.624 4.565 1.00 92.81 104 PRO A O 1
ATOM 822 N N . ASP A 1 105 ? 10.342 -1.032 5.523 1.00 94.75 105 ASP A N 1
ATOM 823 C CA . ASP A 1 105 ? 11.462 -1.002 4.571 1.00 94.75 105 ASP A CA 1
ATOM 824 C C . ASP A 1 105 ? 11.071 -1.484 3.172 1.00 94.75 105 ASP A C 1
ATOM 826 O O . ASP A 1 105 ? 11.648 -1.060 2.173 1.00 94.75 105 ASP A O 1
ATOM 830 N N . SER A 1 106 ? 10.048 -2.338 3.084 1.00 93.62 106 SER A N 1
ATOM 831 C CA . SER A 1 106 ? 9.499 -2.813 1.809 1.00 93.62 106 SER A CA 1
ATOM 832 C C . SER A 1 106 ? 8.529 -1.831 1.148 1.00 93.62 106 SER A C 1
ATOM 834 O O . SER A 1 106 ? 8.077 -2.083 0.033 1.00 93.62 106 SER A O 1
ATOM 836 N N . LEU A 1 107 ? 8.202 -0.721 1.812 1.00 94.19 107 LEU A N 1
ATOM 837 C CA . LEU A 1 107 ? 7.351 0.332 1.266 1.00 94.19 107 LEU A CA 1
ATOM 838 C C . LEU A 1 107 ? 8.200 1.440 0.640 1.00 94.19 107 LEU A C 1
ATOM 840 O O . LEU A 1 107 ? 9.324 1.721 1.064 1.00 94.19 107 LEU A O 1
ATOM 844 N N . SER A 1 108 ? 7.638 2.121 -0.356 1.00 93.44 108 SER A N 1
ATOM 845 C CA . SER A 1 108 ? 8.238 3.352 -0.869 1.00 93.44 108 SER A CA 1
ATOM 846 C C . SER A 1 108 ? 8.169 4.475 0.184 1.00 93.44 108 SER A C 1
ATOM 848 O O . SER A 1 108 ? 7.418 4.364 1.159 1.00 93.44 108 SER A O 1
ATOM 850 N N . PRO A 1 109 ? 8.891 5.598 0.008 1.00 91.94 109 PRO A N 1
ATOM 851 C CA . PRO A 1 109 ? 8.736 6.766 0.878 1.00 91.94 109 PRO A CA 1
ATOM 852 C C . PRO A 1 109 ? 7.283 7.251 0.974 1.00 91.94 109 PRO A C 1
ATOM 854 O O . PRO A 1 109 ? 6.819 7.589 2.063 1.00 91.94 109 PRO A O 1
ATOM 857 N N . PHE A 1 110 ? 6.548 7.235 -0.139 1.00 90.75 110 PHE A N 1
ATOM 858 C CA . PHE A 1 110 ? 5.120 7.532 -0.162 1.00 90.75 110 PHE A CA 1
ATOM 859 C C . PHE A 1 110 ? 4.288 6.503 0.614 1.00 90.75 110 PHE A C 1
ATOM 861 O O . PHE A 1 110 ? 3.488 6.884 1.467 1.00 90.75 110 PHE A O 1
ATOM 868 N N . GLY A 1 111 ? 4.529 5.206 0.403 1.00 93.06 111 GLY A N 1
ATOM 869 C CA . GLY A 1 111 ? 3.852 4.140 1.144 1.00 93.06 111 GLY A CA 1
ATOM 870 C C . GLY A 1 111 ? 4.097 4.222 2.654 1.00 93.06 111 GLY A C 1
ATOM 871 O O . GLY A 1 111 ? 3.168 4.053 3.439 1.00 93.06 111 GLY A O 1
ATOM 872 N N . ARG A 1 112 ? 5.318 4.571 3.082 1.00 94.25 112 ARG A N 1
ATOM 873 C CA . ARG A 1 112 ? 5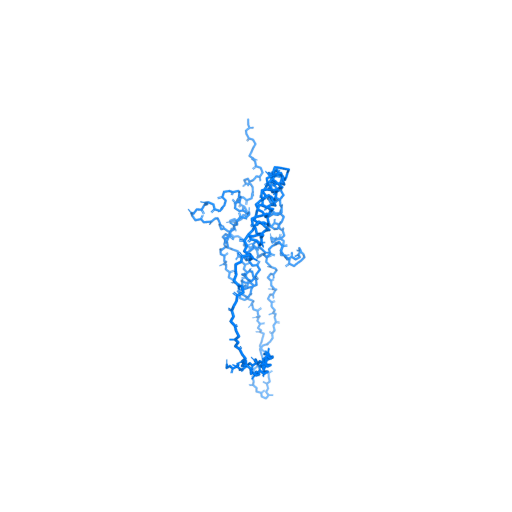.631 4.805 4.502 1.00 94.25 112 ARG A CA 1
ATOM 874 C C . ARG A 1 112 ? 4.831 5.966 5.087 1.00 94.25 112 ARG A C 1
ATOM 876 O O . ARG A 1 112 ? 4.289 5.823 6.175 1.00 94.25 112 ARG A O 1
ATOM 883 N N . LYS A 1 113 ? 4.705 7.081 4.359 1.00 92.69 113 LYS A N 1
ATOM 884 C CA . LYS A 1 113 ? 3.879 8.223 4.792 1.00 92.69 113 LYS A CA 1
ATOM 885 C C . LYS A 1 113 ? 2.410 7.832 4.951 1.00 92.69 113 LYS A C 1
ATOM 887 O O . LYS A 1 113 ? 1.805 8.185 5.960 1.00 92.69 113 LYS A O 1
ATOM 892 N N . LEU A 1 114 ? 1.857 7.078 3.998 1.00 92.50 114 LEU A N 1
ATOM 893 C CA . L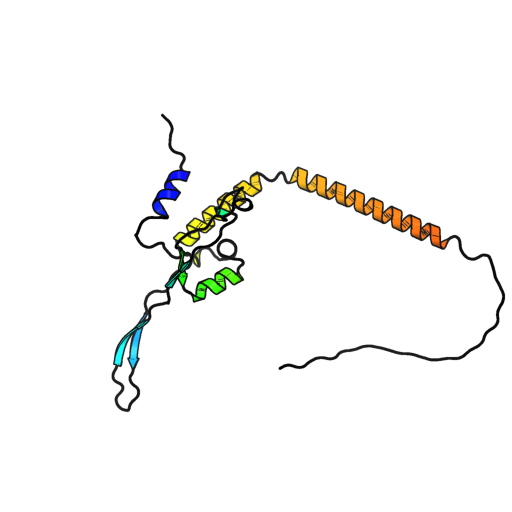EU A 1 114 ? 0.484 6.570 4.095 1.00 92.50 114 LEU A CA 1
ATOM 894 C C . LEU A 1 114 ? 0.307 5.648 5.300 1.00 92.50 114 LEU A C 1
ATOM 896 O O . LEU A 1 114 ? -0.663 5.777 6.037 1.00 92.50 114 LEU A O 1
ATOM 900 N N . ARG A 1 115 ? 1.273 4.763 5.548 1.00 94.50 115 ARG A N 1
ATOM 901 C CA . ARG A 1 115 ? 1.249 3.885 6.718 1.00 94.50 115 ARG A CA 1
ATOM 902 C C . ARG A 1 115 ? 1.242 4.668 8.032 1.00 94.50 115 ARG A C 1
ATOM 904 O O . ARG A 1 115 ? 0.476 4.335 8.929 1.00 94.50 115 ARG A O 1
ATOM 911 N N . THR A 1 116 ? 2.068 5.707 8.153 1.00 95.12 116 THR A N 1
ATOM 912 C CA . THR A 1 116 ? 2.062 6.577 9.339 1.00 95.12 116 THR A CA 1
ATOM 913 C C . THR A 1 116 ? 0.712 7.267 9.514 1.00 95.12 116 THR A C 1
ATOM 915 O O . THR A 1 116 ? 0.225 7.351 10.639 1.00 95.12 116 THR A O 1
ATOM 918 N N . ALA A 1 117 ? 0.084 7.723 8.426 1.00 92.44 117 ALA A N 1
ATOM 919 C CA . ALA A 1 117 ? -1.246 8.325 8.476 1.00 92.44 117 ALA A CA 1
ATOM 920 C C . ALA A 1 117 ? -2.313 7.323 8.953 1.00 92.44 117 ALA A C 1
ATOM 922 O O . ALA A 1 117 ? -3.066 7.659 9.864 1.00 92.44 117 ALA A O 1
ATOM 923 N N . ILE A 1 118 ? -2.295 6.087 8.433 1.00 93.94 118 ILE A N 1
ATOM 924 C CA . ILE A 1 118 ? -3.178 4.997 8.886 1.00 93.94 118 ILE A CA 1
ATOM 925 C C . ILE A 1 118 ? -3.021 4.773 10.382 1.00 93.94 118 ILE A C 1
ATOM 927 O O . ILE A 1 118 ? -4.003 4.838 11.108 1.00 93.94 118 ILE A O 1
ATOM 931 N N . PHE A 1 119 ? -1.800 4.541 10.869 1.00 94.69 119 PHE A N 1
ATOM 932 C CA . PHE A 1 119 ? -1.607 4.282 12.296 1.00 94.69 119 PHE A CA 1
ATOM 933 C C . PHE A 1 119 ? -1.985 5.476 13.162 1.00 94.69 119 PHE A C 1
ATOM 935 O O . PHE A 1 119 ? -2.533 5.287 14.238 1.00 94.69 119 PHE A O 1
ATOM 942 N N . SER A 1 120 ? -1.749 6.699 12.687 1.00 93.44 120 SER A N 1
ATOM 943 C CA . SER A 1 120 ? -2.173 7.902 13.406 1.00 93.44 120 SER A CA 1
ATOM 944 C C . SER A 1 120 ? -3.695 7.972 13.539 1.00 93.44 120 SER A C 1
ATOM 946 O O . SER A 1 120 ? -4.195 8.388 14.578 1.00 93.44 120 SER A O 1
ATOM 948 N N . GLN A 1 121 ? -4.440 7.566 12.509 1.00 90.44 121 GLN A N 1
ATOM 949 C CA . GLN A 1 121 ? -5.899 7.480 12.579 1.00 90.44 121 GLN A CA 1
ATOM 950 C C . GLN A 1 121 ? -6.375 6.300 13.415 1.00 90.44 121 GLN A C 1
ATOM 952 O O . GLN A 1 121 ? -7.259 6.490 14.237 1.00 90.44 121 GLN A O 1
ATOM 957 N N . LEU A 1 122 ? -5.762 5.124 13.286 1.00 91.19 122 LEU A N 1
ATOM 958 C CA . LEU A 1 122 ? -6.081 3.980 14.142 1.00 91.19 122 LEU A CA 1
ATOM 959 C C . LEU A 1 122 ? -5.848 4.297 15.620 1.00 91.19 122 LEU A C 1
ATOM 961 O O . LEU A 1 122 ? -6.664 3.911 16.443 1.00 91.19 122 LEU A O 1
ATOM 965 N N . HIS A 1 123 ? -4.784 5.030 15.959 1.00 91.88 123 HIS A N 1
ATOM 966 C CA . HIS A 1 123 ? -4.556 5.494 17.326 1.00 91.88 123 HIS A CA 1
ATOM 967 C C . HIS A 1 123 ? -5.664 6.434 17.800 1.00 91.88 123 HIS A C 1
ATOM 969 O O . HIS A 1 123 ? -6.194 6.228 18.880 1.00 91.88 123 HIS A O 1
ATOM 975 N N . ARG A 1 124 ? -6.082 7.398 16.972 1.00 89.19 124 ARG A N 1
ATOM 976 C CA . ARG A 1 124 ? -7.203 8.293 17.314 1.00 89.19 124 ARG A CA 1
ATOM 977 C C . ARG A 1 124 ? -8.512 7.541 17.529 1.00 89.19 124 ARG A C 1
ATOM 979 O O . ARG A 1 124 ? -9.215 7.828 18.485 1.00 89.19 124 ARG A O 1
ATOM 986 N N . LEU A 1 125 ? -8.811 6.581 16.655 1.00 87.56 125 LEU A N 1
ATOM 987 C CA . LEU A 1 125 ? -9.985 5.718 16.783 1.00 87.56 125 LEU A CA 1
ATOM 988 C C . LEU A 1 125 ? -9.890 4.824 18.020 1.00 87.56 125 LEU A C 1
ATOM 990 O O . LEU A 1 125 ? -10.888 4.537 18.656 1.00 87.56 125 LEU A O 1
ATOM 994 N N . ASN A 1 126 ? -8.691 4.371 18.374 1.00 90.12 126 ASN A N 1
ATOM 995 C CA . ASN A 1 126 ? -8.488 3.592 19.585 1.00 90.12 126 ASN A CA 1
ATOM 996 C C . ASN A 1 126 ? -8.680 4.437 20.852 1.00 90.12 126 ASN A C 1
ATOM 998 O O . ASN A 1 126 ? -9.210 3.927 21.833 1.00 90.12 126 ASN A O 1
ATOM 1002 N N . ASP A 1 127 ? -8.268 5.706 20.821 1.00 87.75 127 ASP A N 1
ATOM 1003 C CA . ASP A 1 127 ? -8.435 6.647 21.932 1.00 87.75 127 ASP A CA 1
ATOM 1004 C C . ASP A 1 127 ? -9.905 7.052 22.136 1.00 87.75 127 ASP A C 1
ATOM 1006 O O . ASP A 1 127 ? -10.289 7.397 23.250 1.00 87.75 127 ASP A O 1
ATOM 1010 N N . SER A 1 128 ? -10.741 6.993 21.092 1.00 83.75 128 SER A N 1
ATOM 1011 C CA . SER A 1 128 ? -12.185 7.244 21.205 1.00 83.75 128 SER A CA 1
ATOM 1012 C C . SER A 1 128 ? -12.988 6.040 21.707 1.00 83.75 128 SER A C 1
ATOM 1014 O O . SER A 1 128 ? -14.172 6.180 22.015 1.00 83.75 128 SER A O 1
ATOM 1016 N N . ILE A 1 129 ? -12.370 4.860 21.821 1.00 85.56 129 ILE A N 1
ATOM 1017 C CA . ILE A 1 129 ? -13.028 3.659 22.338 1.00 85.56 129 ILE A CA 1
ATOM 1018 C C . ILE A 1 129 ? -12.886 3.613 23.864 1.00 85.56 129 ILE A C 1
ATOM 1020 O O . ILE A 1 129 ? -11.815 3.331 24.402 1.00 85.56 129 ILE A O 1
ATOM 1024 N N . ASP A 1 130 ? -14.002 3.793 24.574 1.00 80.62 130 ASP A N 1
ATOM 1025 C CA . ASP A 1 130 ? -14.088 3.542 26.017 1.00 80.62 130 ASP A CA 1
ATOM 1026 C C . ASP A 1 130 ? -14.099 2.032 26.311 1.00 80.62 130 ASP A C 1
ATOM 1028 O O . ASP A 1 130 ? -15.149 1.393 26.458 1.00 80.62 130 ASP A O 1
ATOM 1032 N N . TRP A 1 131 ? -12.908 1.443 26.427 1.00 78.56 131 TRP A N 1
ATOM 1033 C CA . TRP A 1 131 ? -12.727 0.008 26.677 1.00 78.56 131 TRP A CA 1
ATOM 1034 C C . TRP A 1 131 ? -13.393 -0.487 27.967 1.00 78.56 131 TRP A C 1
ATOM 1036 O O . TRP A 1 131 ? -13.835 -1.632 28.023 1.00 78.56 131 TRP A O 1
ATOM 1046 N N . THR A 1 132 ? -13.518 0.368 28.984 1.00 73.38 132 THR A N 1
ATOM 1047 C CA . THR A 1 132 ? -14.168 0.054 30.269 1.00 73.38 132 THR A CA 1
ATOM 1048 C C . THR A 1 132 ? -15.675 -0.161 30.132 1.00 73.38 132 THR A C 1
ATOM 1050 O O . THR A 1 132 ? -16.239 -1.047 30.773 1.00 73.38 132 THR A O 1
ATOM 1053 N N . SER A 1 133 ? -16.334 0.610 29.265 1.00 72.69 133 SER A N 1
ATOM 1054 C CA . SER A 1 133 ? -17.761 0.441 28.974 1.00 72.69 133 SER A CA 1
ATOM 1055 C C . SER A 1 133 ? -18.021 -0.839 28.168 1.00 72.69 133 SER A C 1
ATOM 1057 O O . SER A 1 133 ? -18.984 -1.570 28.422 1.00 72.69 133 SER A O 1
ATOM 1059 N N . ALA A 1 134 ? -17.112 -1.163 27.243 1.00 71.38 134 ALA A N 1
ATOM 1060 C CA . ALA A 1 134 ? -17.203 -2.342 26.393 1.00 71.38 134 ALA A CA 1
ATOM 1061 C C . ALA A 1 134 ? -17.002 -3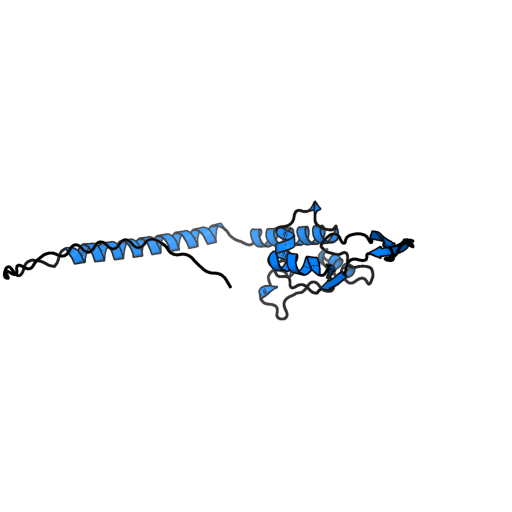.647 27.183 1.00 71.38 134 ALA A C 1
ATOM 1063 O O . ALA A 1 134 ? -17.727 -4.620 26.959 1.00 71.38 134 ALA A O 1
ATOM 1064 N N . THR A 1 135 ? -16.058 -3.678 28.130 1.00 78.19 135 THR A N 1
ATOM 1065 C CA . THR A 1 135 ? -15.843 -4.846 28.999 1.00 78.19 135 THR A CA 1
ATOM 1066 C C . THR A 1 135 ? -17.003 -5.048 29.968 1.00 78.19 135 THR A C 1
ATOM 1068 O O . THR A 1 135 ? -17.493 -6.168 30.084 1.00 78.19 135 THR A O 1
ATOM 1071 N N . ALA A 1 136 ? -17.532 -3.976 30.566 1.00 75.50 136 ALA A N 1
ATOM 1072 C CA . ALA A 1 136 ? -18.686 -4.058 31.463 1.00 75.50 136 ALA A CA 1
ATOM 1073 C C . ALA A 1 136 ? -19.946 -4.615 30.768 1.00 75.50 136 ALA A C 1
ATOM 1075 O O . ALA A 1 136 ? -20.647 -5.460 31.329 1.00 75.50 136 ALA A O 1
ATOM 1076 N N . SER A 1 137 ? -20.212 -4.191 29.527 1.00 79.12 137 SER A N 1
ATOM 1077 C CA . SER A 1 137 ? -21.321 -4.708 28.708 1.00 79.12 137 SER A CA 1
ATOM 1078 C C . SER A 1 137 ? -21.119 -6.174 28.291 1.00 79.12 137 SER A C 1
ATOM 1080 O O . SER A 1 137 ? -22.063 -6.965 28.226 1.00 79.12 137 SER A O 1
ATOM 1082 N N . ARG A 1 138 ? -19.870 -6.586 28.042 1.00 83.25 138 ARG A N 1
ATOM 1083 C CA . ARG A 1 138 ? -19.544 -7.986 27.742 1.00 83.25 138 ARG A CA 1
ATOM 1084 C C . ARG A 1 138 ? -19.718 -8.889 28.966 1.00 83.25 138 ARG A C 1
ATOM 1086 O O . ARG A 1 138 ? -20.272 -9.981 28.833 1.00 83.25 138 ARG A O 1
ATOM 1093 N N . ASP A 1 139 ? -19.279 -8.434 30.135 1.00 83.25 139 ASP A N 1
ATOM 1094 C CA . ASP A 1 139 ? -19.358 -9.192 31.385 1.00 83.25 139 ASP A CA 1
ATOM 1095 C C . ASP A 1 139 ? -20.806 -9.366 31.858 1.00 83.25 139 ASP A C 1
ATOM 1097 O O . ASP A 1 139 ? -21.181 -10.447 32.318 1.00 83.25 139 ASP A O 1
ATOM 1101 N N . SER A 1 140 ? -21.659 -8.348 31.691 1.00 84.75 140 SER A N 1
ATOM 1102 C CA . SER A 1 140 ? -23.093 -8.471 31.982 1.00 84.75 140 SER A CA 1
ATOM 1103 C C . SER A 1 140 ? -23.777 -9.486 31.059 1.00 84.75 140 SER A C 1
ATOM 1105 O O . SER A 1 140 ? -24.533 -10.336 31.534 1.00 84.75 140 SER A O 1
ATOM 1107 N N . LYS A 1 141 ? -23.440 -9.482 29.763 1.00 89.12 141 LYS A N 1
ATOM 1108 C CA . LYS A 1 141 ? -23.955 -10.449 28.783 1.00 89.12 141 LYS A CA 1
ATOM 1109 C C . LYS A 1 141 ? -23.497 -11.884 29.068 1.00 89.12 141 LYS A C 1
ATOM 1111 O O . LYS A 1 141 ? -24.271 -12.823 28.895 1.00 89.12 141 LYS A O 1
ATOM 1116 N N . LEU A 1 142 ? -22.260 -12.070 29.534 1.00 88.81 142 LEU A N 1
ATOM 1117 C CA . LEU A 1 142 ? -21.759 -13.378 29.972 1.00 88.81 142 LEU A CA 1
ATOM 1118 C C . LEU A 1 142 ? -22.528 -13.901 31.189 1.00 88.81 142 LEU A C 1
ATOM 1120 O O . LEU A 1 142 ? -22.946 -15.058 31.186 1.00 88.81 142 LEU A O 1
ATOM 1124 N N . ARG A 1 143 ? -22.789 -13.046 32.185 1.00 88.50 143 ARG A N 1
ATOM 1125 C CA . ARG A 1 143 ? -23.598 -13.414 33.360 1.00 88.50 143 ARG A CA 1
ATOM 1126 C C . ARG A 1 143 ? -25.026 -13.802 32.985 1.00 88.50 143 ARG A C 1
ATOM 1128 O O . ARG A 1 143 ? -25.555 -14.761 33.537 1.00 88.50 143 ARG A O 1
ATOM 1135 N N . GLU A 1 144 ? -25.646 -13.102 32.036 1.00 91.06 144 GLU A N 1
ATOM 1136 C CA . GLU A 1 144 ? -26.978 -13.465 31.535 1.00 91.06 144 GLU A CA 1
ATOM 1137 C C . GLU A 1 144 ? -26.978 -14.862 30.889 1.00 91.06 144 GLU A C 1
ATOM 1139 O O . GLU A 1 144 ? -27.849 -15.686 31.174 1.00 91.06 144 GLU A O 1
ATOM 1144 N N . LEU A 1 145 ? -25.974 -15.161 30.059 1.00 90.56 145 LEU A N 1
ATOM 1145 C CA . LEU A 1 145 ? -25.840 -16.467 29.408 1.00 90.56 145 LEU A CA 1
ATOM 1146 C C . LEU A 1 145 ? -25.580 -17.597 30.410 1.00 90.56 145 LEU A C 1
ATOM 1148 O O . LEU A 1 145 ? -26.135 -18.686 30.259 1.00 90.56 145 LEU A O 1
ATOM 1152 N N . GLU A 1 146 ? -24.771 -17.353 31.439 1.00 90.81 146 GLU A N 1
ATOM 1153 C CA . GLU A 1 146 ? -24.543 -18.323 32.513 1.00 90.81 146 GLU A CA 1
ATOM 1154 C C . GLU A 1 146 ? -25.810 -18.590 33.329 1.00 90.81 146 GLU A C 1
ATOM 1156 O O . GLU A 1 146 ? -26.090 -19.748 33.646 1.00 90.81 146 GLU A O 1
ATOM 1161 N N . SER A 1 147 ? -26.607 -17.556 33.615 1.00 90.94 147 SER A N 1
ATOM 1162 C CA . SER A 1 147 ? -27.910 -17.702 34.274 1.00 90.94 147 SER A CA 1
ATOM 1163 C C . SER A 1 147 ? -28.870 -18.544 33.433 1.00 90.94 147 SER A C 1
ATOM 1165 O O . SER A 1 147 ? -29.397 -19.536 33.933 1.00 90.94 147 SER A O 1
ATOM 1167 N N . ARG A 1 148 ? -29.000 -18.255 32.128 1.00 89.44 148 ARG A N 1
ATOM 1168 C CA . ARG A 1 148 ? -29.808 -19.077 31.206 1.00 89.44 148 ARG A CA 1
ATOM 1169 C C . ARG A 1 148 ? -29.313 -20.521 31.136 1.00 89.44 148 ARG A C 1
ATOM 1171 O O . ARG A 1 148 ? -30.108 -21.456 31.144 1.00 89.44 148 ARG A O 1
ATOM 1178 N N . ARG A 1 149 ? -27.993 -20.732 31.098 1.00 89.75 149 ARG A N 1
ATOM 1179 C CA . ARG A 1 149 ? -27.400 -22.078 31.093 1.00 89.75 149 ARG A CA 1
ATOM 1180 C C . ARG A 1 149 ? -27.727 -22.844 32.379 1.00 89.75 149 ARG A C 1
ATOM 1182 O O . ARG A 1 149 ? -27.997 -24.040 32.309 1.00 89.75 149 ARG A O 1
ATOM 1189 N N . ARG A 1 150 ? -27.708 -22.179 33.540 1.00 85.69 150 ARG A N 1
ATOM 1190 C CA . ARG A 1 150 ? -28.085 -22.788 34.828 1.00 85.69 150 ARG A CA 1
ATOM 1191 C C . ARG A 1 150 ? -29.571 -23.136 34.891 1.00 85.69 150 ARG A C 1
ATOM 1193 O O . ARG A 1 150 ? -29.890 -24.223 35.360 1.00 85.69 150 ARG A O 1
ATOM 1200 N N . GLU A 1 151 ? -30.454 -22.273 34.392 1.00 84.38 151 GLU A N 1
ATOM 1201 C CA . GLU A 1 151 ? -31.898 -22.548 34.327 1.00 84.38 151 GLU A CA 1
ATOM 1202 C C . GLU A 1 151 ? -32.206 -23.786 33.478 1.00 84.38 151 GLU A C 1
ATOM 1204 O O . GLU A 1 151 ? -32.926 -24.679 33.923 1.00 84.38 151 GLU A O 1
ATOM 1209 N N . VAL A 1 152 ? -31.596 -23.902 32.296 1.00 83.06 152 VAL A N 1
ATOM 1210 C CA . VAL A 1 152 ? -31.764 -25.082 31.429 1.00 83.06 152 VAL A CA 1
ATOM 1211 C C . VAL A 1 152 ? -31.303 -26.364 32.133 1.00 83.06 152 VAL A C 1
ATOM 1213 O O . VAL A 1 152 ? -32.011 -27.369 32.111 1.00 83.06 152 VAL A O 1
ATOM 1216 N N . LEU A 1 153 ? -30.160 -26.328 32.828 1.00 78.00 153 LEU A N 1
ATOM 1217 C CA . LEU A 1 153 ? -29.664 -27.484 33.585 1.00 78.00 153 LEU A CA 1
ATOM 1218 C C . LEU A 1 153 ? -30.584 -27.877 34.755 1.00 78.00 153 LEU A C 1
ATOM 1220 O O . LEU A 1 153 ? -30.707 -29.065 35.059 1.00 78.00 153 LEU A O 1
ATOM 1224 N N . GLN A 1 154 ? -31.246 -26.915 35.405 1.00 74.81 154 GLN A N 1
ATOM 1225 C CA . GLN A 1 154 ? -32.225 -27.201 36.461 1.00 74.81 154 GLN A CA 1
ATOM 1226 C C . GLN A 1 154 ? -33.506 -27.843 35.909 1.00 74.81 154 GLN A C 1
ATOM 1228 O O . GLN A 1 154 ? -34.049 -28.757 36.534 1.00 74.81 154 GLN A O 1
ATOM 1233 N N . LEU A 1 155 ? -33.962 -27.419 34.727 1.00 66.00 155 LEU A N 1
ATOM 1234 C CA . LEU A 1 155 ? -35.127 -28.006 34.059 1.00 66.00 155 LEU A CA 1
ATOM 1235 C C . LEU A 1 155 ? -34.869 -29.459 33.618 1.00 66.00 155 LEU A C 1
ATOM 1237 O O . LEU A 1 155 ? -35.730 -30.322 33.810 1.00 66.00 155 LEU A O 1
ATOM 1241 N N . ASP A 1 156 ? -33.666 -29.767 33.127 1.00 60.38 156 ASP A N 1
ATOM 1242 C CA . ASP A 1 156 ? -33.275 -31.136 32.756 1.00 60.38 156 ASP A CA 1
ATOM 1243 C C . ASP A 1 156 ? -33.128 -32.070 33.969 1.00 60.38 156 ASP A C 1
ATOM 1245 O O . ASP A 1 156 ? -33.515 -33.243 33.910 1.00 60.38 156 ASP A O 1
ATOM 1249 N N . ALA A 1 157 ? -32.617 -31.560 35.095 1.00 59.28 157 ALA A N 1
ATOM 1250 C CA . ALA A 1 157 ? -32.524 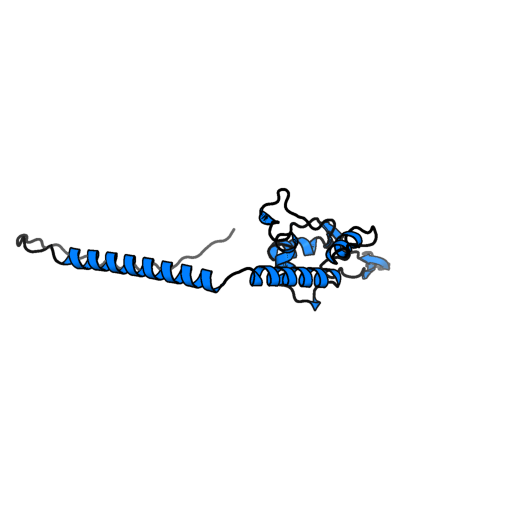-32.323 36.340 1.00 59.28 157 ALA A CA 1
ATOM 1251 C C . ALA A 1 157 ? -33.912 -32.631 36.941 1.00 59.28 157 ALA A C 1
ATOM 1253 O O . ALA A 1 157 ? -34.131 -33.729 37.455 1.00 59.28 157 ALA A O 1
ATOM 1254 N N . GLY A 1 158 ? -34.873 -31.706 36.821 1.00 56.62 158 GLY A N 1
ATOM 1255 C CA . GLY A 1 158 ? -36.254 -31.897 37.281 1.00 56.62 158 GLY A CA 1
ATOM 1256 C C . GLY A 1 158 ? -37.082 -32.872 36.429 1.00 56.62 158 GLY A C 1
ATOM 1257 O O . GLY A 1 158 ? -37.995 -33.518 36.944 1.00 56.62 158 GLY A O 1
ATOM 1258 N N . SER A 1 159 ? -36.749 -33.028 35.144 1.00 51.53 159 SER A N 1
ATOM 1259 C CA . SER A 1 159 ? -37.475 -33.900 34.204 1.00 51.53 159 SER A CA 1
ATOM 1260 C C . SER A 1 159 ? -37.117 -35.390 34.349 1.00 51.53 159 SER A C 1
ATOM 1262 O O . SER A 1 159 ? -37.956 -36.265 34.127 1.00 51.53 159 SER A O 1
ATOM 1264 N N . ARG A 1 160 ? -35.900 -35.713 34.819 1.00 52.69 160 ARG A N 1
ATOM 1265 C CA . ARG A 1 160 ? -35.469 -37.107 35.068 1.00 52.69 160 ARG A CA 1
ATOM 1266 C C . ARG A 1 160 ? -36.013 -37.717 36.368 1.00 52.69 160 ARG A C 1
ATOM 1268 O O . ARG A 1 160 ? -35.915 -38.925 36.542 1.00 52.69 160 ARG A O 1
ATOM 1275 N N . GLY A 1 161 ? -36.625 -36.919 37.247 1.00 48.34 161 GLY A N 1
ATOM 1276 C CA . GLY A 1 161 ? -37.182 -37.378 38.528 1.00 48.34 161 GLY A CA 1
ATOM 1277 C C . GLY A 1 161 ? -38.662 -37.791 38.514 1.00 48.34 161 GLY A C 1
ATOM 1278 O O . GLY A 1 161 ? -39.176 -38.185 39.554 1.00 48.34 161 GLY A O 1
ATOM 1279 N N . ARG A 1 162 ? -39.381 -37.688 37.381 1.00 48.94 162 ARG A N 1
ATOM 1280 C CA . ARG A 1 162 ? -40.852 -37.893 37.328 1.00 48.94 162 ARG A CA 1
ATOM 1281 C C . ARG A 1 162 ? -41.366 -38.959 36.359 1.00 48.94 162 ARG A C 1
ATOM 1283 O O . ARG A 1 162 ? -42.554 -38.986 36.053 1.00 48.94 162 ARG A O 1
ATOM 1290 N N . LYS A 1 163 ? -40.519 -39.886 35.912 1.00 48.91 163 LYS A N 1
ATOM 1291 C CA . LYS A 1 163 ? -40.981 -41.104 35.228 1.00 48.91 163 LYS A CA 1
ATOM 1292 C C . LYS A 1 163 ? -40.158 -42.309 35.670 1.00 48.91 163 LYS A C 1
ATOM 1294 O O . LYS A 1 163 ? -39.070 -42.513 35.140 1.00 48.91 163 LYS A O 1
ATOM 1299 N N . ARG A 1 164 ? -40.722 -43.108 36.586 1.00 43.84 164 ARG A N 1
ATOM 1300 C CA . ARG A 1 164 ? -40.979 -44.562 36.440 1.00 43.84 164 ARG A CA 1
ATOM 1301 C C . ARG A 1 164 ? -41.314 -45.202 37.799 1.00 43.84 164 ARG A C 1
ATOM 1303 O O . ARG A 1 164 ? -40.587 -46.047 38.297 1.00 43.84 164 ARG A O 1
ATOM 1310 N N . GLU A 1 165 ? -42.472 -44.851 38.345 1.00 45.31 165 GLU A N 1
ATOM 1311 C CA . GLU A 1 165 ? -43.363 -45.876 38.891 1.00 45.31 165 GLU A CA 1
ATOM 1312 C C . GLU A 1 165 ? -44.529 -45.952 37.912 1.00 45.31 165 GLU A C 1
ATOM 1314 O O . GLU A 1 165 ? -45.219 -44.959 37.730 1.00 45.31 165 GLU A O 1
ATOM 1319 N N . VAL A 1 166 ? -44.609 -47.051 37.161 1.00 45.91 166 VAL A N 1
ATOM 1320 C CA . VAL A 1 166 ? -45.797 -47.716 36.592 1.00 45.91 166 VAL A CA 1
ATOM 1321 C C . VAL A 1 166 ? -45.261 -48.716 35.561 1.00 45.91 166 VAL A C 1
ATOM 1323 O O . VAL A 1 166 ? -44.662 -48.322 34.561 1.00 45.91 166 VAL A O 1
ATOM 1326 N N . GLY A 1 167 ? -45.521 -50.003 35.802 1.00 39.88 167 GLY A N 1
ATOM 1327 C CA . GLY A 1 167 ? -45.593 -51.011 34.744 1.00 39.88 167 GLY A CA 1
ATOM 1328 C C . GLY A 1 167 ? -44.468 -52.041 34.707 1.00 39.88 167 GLY A C 1
ATOM 1329 O O . GLY A 1 167 ? -43.689 -52.071 33.760 1.00 39.88 167 GLY A O 1
ATOM 1330 N N . GLN A 1 168 ? -44.444 -52.946 35.690 1.00 44.75 168 GLN A N 1
ATOM 1331 C CA . GLN A 1 168 ? -44.129 -54.351 35.408 1.00 44.75 168 GLN A CA 1
ATOM 1332 C C . GLN A 1 168 ? -45.165 -54.879 34.407 1.00 44.75 168 GLN A C 1
ATOM 1334 O O . GLN A 1 168 ? -46.355 -54.684 34.642 1.00 44.75 168 GLN A O 1
ATOM 1339 N N . LEU A 1 169 ? -44.703 -55.516 33.327 1.00 42.69 169 LEU A N 1
ATOM 1340 C CA . LEU A 1 169 ? -45.257 -56.701 32.645 1.00 42.69 169 LEU A CA 1
ATOM 1341 C C . LEU A 1 169 ? -44.707 -56.750 31.210 1.00 42.69 169 LEU A C 1
ATOM 1343 O O . LEU A 1 169 ? -44.843 -55.784 30.465 1.00 42.69 169 LEU A O 1
ATOM 1347 N N . GLY A 1 170 ? -44.144 -57.893 30.807 1.00 38.03 170 GLY A N 1
ATOM 1348 C CA . GLY A 1 170 ? -43.958 -58.210 29.387 1.00 38.03 170 GLY A CA 1
ATOM 1349 C C . GLY A 1 170 ? -42.630 -58.867 29.034 1.00 38.03 170 GLY A C 1
ATOM 1350 O O . GLY A 1 170 ? -41.666 -58.194 28.700 1.00 38.03 170 GLY A O 1
ATOM 1351 N N . ILE A 1 171 ? -42.628 -60.195 29.089 1.00 42.94 171 ILE A N 1
ATOM 1352 C CA . ILE A 1 171 ? -41.616 -61.119 28.565 1.00 42.94 171 ILE A CA 1
ATOM 1353 C C . ILE A 1 171 ? -41.484 -60.936 27.041 1.00 42.94 171 ILE A C 1
ATOM 1355 O O . ILE A 1 171 ? -42.494 -60.788 26.359 1.00 42.94 171 ILE A O 1
ATOM 1359 N N . GLY A 1 172 ? -40.261 -61.005 26.508 1.00 35.88 172 GLY A N 1
ATOM 1360 C CA . GLY A 1 172 ? -40.011 -61.001 25.064 1.00 35.88 172 GLY A CA 1
ATOM 1361 C C . GLY A 1 172 ? -38.538 -61.201 24.723 1.00 35.88 172 GLY A C 1
ATOM 1362 O O . GLY A 1 172 ? -37.809 -60.242 24.508 1.00 35.88 172 GLY A O 1
ATOM 1363 N N . SER A 1 173 ? -38.112 -62.461 24.724 1.00 44.94 173 SER A N 1
ATOM 1364 C CA . SER A 1 173 ? -36.846 -62.967 24.190 1.00 44.94 173 SER A CA 1
ATOM 1365 C C . SER A 1 173 ? -36.735 -62.765 22.672 1.00 44.94 173 SER A C 1
ATOM 1367 O O . SER A 1 173 ? -37.665 -63.112 21.948 1.00 44.94 173 SER A O 1
ATOM 1369 N N . GLY A 1 174 ? -35.579 -62.292 22.209 1.00 40.78 174 GLY A N 1
ATOM 1370 C CA . GLY A 1 174 ? -35.142 -62.292 20.808 1.00 40.78 174 GLY A CA 1
ATOM 1371 C C . GLY A 1 174 ? -33.787 -61.584 20.732 1.00 40.78 174 GLY A C 1
ATOM 1372 O O . GLY A 1 174 ? -33.722 -60.385 20.971 1.00 40.78 174 GLY A O 1
ATOM 1373 N N . GLU A 1 175 ? -32.693 -62.330 20.856 1.00 40.81 175 GLU A N 1
ATOM 1374 C CA . GLU A 1 175 ? -31.863 -62.849 19.754 1.00 40.81 175 GLU A CA 1
ATOM 1375 C C . GLU A 1 175 ? -30.914 -61.790 19.174 1.00 40.81 175 GLU A C 1
ATOM 1377 O O . GLU A 1 175 ? -31.267 -60.633 18.973 1.00 40.81 175 GLU A O 1
ATOM 1382 N N . ALA A 1 176 ? -29.658 -62.208 19.048 1.00 50.25 176 ALA A N 1
ATOM 1383 C CA . ALA A 1 176 ? -28.478 -61.392 18.834 1.00 50.25 176 ALA A CA 1
ATOM 1384 C C . ALA A 1 176 ? -28.434 -60.739 17.448 1.00 50.25 176 ALA A C 1
ATOM 1386 O O . ALA A 1 176 ? -28.854 -61.351 16.474 1.00 50.25 176 ALA A O 1
ATOM 1387 N N . ASP A 1 177 ? -27.800 -59.568 17.359 1.00 41.97 177 ASP A N 1
ATOM 1388 C CA . ASP A 1 177 ? -26.916 -59.294 16.227 1.00 41.97 177 ASP A CA 1
ATOM 1389 C C . ASP A 1 177 ? -25.858 -58.246 16.601 1.00 41.97 177 ASP A C 1
ATOM 1391 O O . ASP A 1 177 ? -26.161 -57.124 17.019 1.00 41.97 177 ASP A O 1
ATOM 1395 N N . GLU A 1 178 ? -24.590 -58.646 16.492 1.00 54.84 178 GLU A N 1
ATOM 1396 C CA . GLU A 1 178 ? -23.432 -57.765 16.606 1.00 54.84 178 GLU A CA 1
ATOM 1397 C C . GLU A 1 178 ? -23.295 -56.948 15.316 1.00 54.84 178 GLU A C 1
ATOM 1399 O O . GLU A 1 178 ? -22.932 -57.464 14.263 1.00 54.84 178 GLU A O 1
ATOM 1404 N N . GLY A 1 179 ? -23.558 -55.645 15.402 1.00 43.03 179 GLY A N 1
ATOM 1405 C CA . GLY A 1 179 ? -23.355 -54.695 14.310 1.00 43.03 179 GLY A CA 1
ATOM 1406 C C . GLY A 1 179 ? -22.226 -53.717 14.611 1.00 43.03 179 GLY A C 1
ATOM 1407 O O . GLY A 1 179 ? -22.474 -52.576 14.993 1.00 43.03 179 GLY A O 1
ATOM 1408 N N . VAL A 1 180 ? -20.982 -54.161 14.429 1.00 51.84 180 VAL A N 1
ATOM 1409 C CA . VAL A 1 180 ? -19.796 -53.300 14.316 1.00 51.84 180 VAL A CA 1
ATOM 1410 C C . VAL A 1 180 ? -19.917 -52.466 13.040 1.00 51.84 180 VAL A C 1
ATOM 1412 O O . VAL A 1 180 ? -19.913 -53.021 11.947 1.00 51.84 180 VAL A O 1
ATOM 1415 N N . LEU A 1 181 ? -19.948 -51.136 13.152 1.00 48.41 181 LEU A N 1
ATOM 1416 C CA . LEU A 1 181 ? -19.611 -50.245 12.038 1.00 48.41 181 LEU A CA 1
ATOM 1417 C C . LEU A 1 181 ? -18.682 -49.133 12.519 1.00 48.41 181 LEU A C 1
ATOM 1419 O O . LEU A 1 181 ? -19.102 -48.076 12.988 1.00 48.41 181 LEU A O 1
ATOM 1423 N N . GLY A 1 182 ? -17.386 -49.408 12.369 1.00 45.16 182 GLY A N 1
ATOM 1424 C CA . GLY A 1 182 ? -16.397 -48.369 12.144 1.00 45.16 182 GLY A CA 1
ATOM 1425 C C . GLY A 1 182 ? -16.620 -47.739 10.770 1.00 45.16 182 GLY A C 1
ATOM 1426 O O . GLY A 1 182 ? -16.991 -48.419 9.814 1.00 45.16 182 GLY A O 1
ATOM 1427 N N . ILE A 1 183 ? -16.388 -46.435 10.671 1.00 52.75 183 ILE A N 1
ATOM 1428 C CA . ILE A 1 183 ? -16.275 -45.749 9.385 1.00 52.75 183 ILE A CA 1
ATOM 1429 C C . ILE A 1 183 ? -14.942 -45.007 9.402 1.00 52.75 183 ILE A C 1
ATOM 1431 O O . ILE A 1 183 ? -14.831 -43.887 9.899 1.00 52.75 183 ILE A O 1
ATOM 1435 N N . GLU A 1 184 ? -13.920 -45.678 8.873 1.00 47.28 184 GLU A N 1
ATOM 1436 C CA . GLU A 1 184 ? -12.713 -45.045 8.355 1.00 47.28 184 GLU A CA 1
ATOM 1437 C C . GLU A 1 184 ? -12.916 -44.676 6.872 1.00 47.28 184 GLU A C 1
ATOM 1439 O O . GLU A 1 184 ? -13.412 -45.470 6.081 1.00 47.28 184 GLU A O 1
ATOM 1444 N N . GLY A 1 185 ? -12.506 -43.453 6.520 1.00 48.72 185 GLY A N 1
ATOM 1445 C CA . GLY A 1 185 ? -11.660 -43.110 5.365 1.00 48.72 185 GLY A CA 1
ATOM 1446 C C . GLY A 1 185 ? -12.015 -43.520 3.922 1.00 48.72 185 GLY A C 1
ATOM 1447 O O . GLY A 1 185 ? -11.895 -44.670 3.527 1.00 48.72 185 GLY A O 1
ATOM 1448 N N . SER A 1 186 ? -12.209 -42.514 3.060 1.00 51.41 186 SER A N 1
ATOM 1449 C CA . SER A 1 186 ? -11.704 -42.415 1.662 1.00 51.41 186 SER A CA 1
ATOM 1450 C C . SER A 1 186 ? -12.052 -40.998 1.156 1.00 51.41 186 SER A C 1
ATOM 1452 O O . SER A 1 186 ? -13.157 -40.531 1.391 1.00 51.41 186 SER A O 1
ATOM 1454 N N . LYS A 1 187 ? -11.183 -40.099 0.669 1.00 51.91 187 LYS A N 1
ATOM 1455 C CA . LYS A 1 187 ? -10.024 -40.078 -0.251 1.00 51.91 187 LYS A CA 1
ATOM 1456 C C . LYS A 1 187 ? -10.382 -40.203 -1.752 1.00 51.91 187 LYS A C 1
ATOM 1458 O O . LYS A 1 187 ? -10.397 -41.312 -2.261 1.00 51.91 187 LYS A O 1
ATOM 1463 N N . SER A 1 188 ? -10.502 -39.021 -2.399 1.00 47.66 188 SER A N 1
ATOM 1464 C CA . SER A 1 188 ? -10.100 -38.626 -3.789 1.00 47.66 188 SER A CA 1
ATOM 1465 C C . SER A 1 188 ? -10.845 -39.260 -4.994 1.00 47.66 188 SER A C 1
ATOM 1467 O O . SER A 1 188 ? -11.466 -40.294 -4.776 1.00 47.66 188 SER A O 1
ATOM 1469 N N . PRO A 1 189 ? -10.840 -38.701 -6.246 1.00 65.31 189 PRO A N 1
ATOM 1470 C CA . PRO A 1 189 ? -9.823 -37.870 -6.955 1.00 65.31 189 PRO A CA 1
ATOM 1471 C C . PRO A 1 189 ? -10.346 -36.556 -7.606 1.00 65.31 189 PRO A C 1
ATOM 1473 O O . PRO A 1 189 ? -11.544 -36.353 -7.749 1.00 65.31 189 PRO A O 1
ATOM 1476 N N . GLU A 1 190 ? -9.526 -35.508 -7.760 1.00 46.41 190 GLU A N 1
ATOM 1477 C CA . GLU A 1 190 ? -8.725 -35.135 -8.957 1.00 46.41 190 GLU A CA 1
ATOM 1478 C C . GLU A 1 190 ? -9.439 -35.225 -10.321 1.00 46.41 190 GLU A C 1
ATOM 1480 O O . GLU A 1 190 ? -9.664 -36.315 -10.843 1.00 46.41 190 GLU A O 1
ATOM 1485 N N . THR A 1 191 ? -9.666 -34.046 -10.917 1.00 60.34 191 THR A N 1
ATOM 1486 C CA . THR A 1 191 ? -9.663 -33.754 -12.364 1.00 60.34 191 THR A CA 1
ATOM 1487 C C . THR A 1 191 ? -9.126 -32.348 -12.577 1.00 60.34 191 THR A C 1
ATOM 1489 O O . THR A 1 191 ? -9.548 -31.466 -11.790 1.00 60.34 191 THR A O 1
#

Foldseek 3Di:
DDDPDPVVVVVPPLPDPPDPDAFFDQDDWDKDWDFDDDPDTDTDIDIHHAAKFFDKWFDDLLQAPCQVVDVVRDISGGHIDGPVVQVVQVVLVHLLSCLQPDDLVRTDPNNNVVSVSSVVSVVVVVVPDPVVVVVVVVVVVVVVVVVVVVVVVVVVVVVVVPDDDDDDDDDDDDDDDDDDDDDDDDDDDDD

pLDDT: mean 76.71, std 19.76, range [35.88, 95.75]

Secondary structure (DSSP, 8-state):
-PPPPTTHHHHTTSS-SS----SS-PPPPEEEEEEPSSSS--EEEEEE---EEEEEEE-SGGG-GGGTT-SSPPEEEEEEEEHHHHHHHHHTTHHHHHHHHS-GGGS-HHHHHHHHHHHHHHHHHHHT--HHHHHHHHHHHHHHHHHHHHHHHHHHHHHTTS--SS-------------------------

Sequence (191 aa):
MSTPTKFHLLKTRLFAKGSTEGVLPIPRIKAGFKTARGDFPIKTKRKYRPHIERFDWPVTVLGGEDALDQVPMPQIKGVRMRVGDVKVIERKGGLEGMLVSTRPDSLSPFGRKLRTAIFSQLHRLNDSIDWTSATASRDSKLRELESRRREVLQLDAGSRGRKREVGQLGIGSGEADEGVLGIEGSKSPET